Protein AF-A0A7W2L6V4-F1 (afdb_monomer_lite)

Radius of gyration: 49.16 Å; chains: 1; bounding box: 110×49×141 Å

Sequence (204 aa):
AQALSSLDSVVTQQGATLTAESKRIDGLYASVGDASAAIQNEATARSDGDTALGRRVDTVQSNLGATNATVQQISAAQTALNGKVNATWSVKLGLTSGGTYYAAGFGLGLENQGGTFQSSFVVLANRFAIMNPVGEGLIVPFAVQNGQVFINDALISNLAVQKAIVGNSINSSALANDGTPIMRVDFASGTIIMLNQAANAYTV

Secondary structure (DSSP, 8-state):
-HHHHHHHHHHHHHHHHHHHHHHHHHHHHHHHHHHHHHHHHHHHHHHHHHHHHHHHHHHHHHHHHHHHHHHHHHHHHHHHHTT----------PPPTT------EEEEEEEEETTEEEEEEEEE-SEEEEEEEETTEEEEEEEEETTEEEES----S----S----SSEEE-S-B-TTS-BSEEEETTTTEEEEB-TTS--B--

InterPro domains:
  IPR015406 Tip attachment protein J, central straight fiber domain [PF09327] (71-197)
  IPR053171 Viral Tip Attachment Protein [PTHR36251] (13-197)

Structure (mmCIF, N/CA/C/O backbone):
data_AF-A0A7W2L6V4-F1
#
_entry.id   AF-A0A7W2L6V4-F1
#
loop_
_atom_site.group_PDB
_atom_site.id
_atom_site.type_symbol
_atom_site.label_atom_id
_atom_site.label_alt_id
_atom_site.label_comp_id
_atom_site.label_asym_id
_atom_site.label_entity_id
_atom_site.label_seq_id
_atom_site.pdbx_PDB_ins_code
_atom_site.Cartn_x
_atom_site.Cartn_y
_atom_site.Cartn_z
_atom_site.occupancy
_atom_site.B_iso_or_equiv
_atom_site.auth_seq_id
_atom_site.auth_comp_id
_atom_site.auth_asym_id
_atom_site.auth_atom_id
_atom_site.pdbx_PDB_model_num
ATOM 1 N N . ALA A 1 1 ? -61.135 -2.206 99.541 1.00 77.81 1 ALA A N 1
ATOM 2 C CA . ALA A 1 1 ? -59.924 -3.050 99.443 1.00 77.81 1 ALA A CA 1
ATOM 3 C C . ALA A 1 1 ? -59.833 -3.781 98.097 1.00 77.81 1 ALA A C 1
ATOM 5 O O . ALA A 1 1 ? -58.872 -3.544 97.381 1.00 77.81 1 ALA A O 1
ATOM 6 N N . GLN A 1 2 ? -60.828 -4.590 97.703 1.00 89.50 2 GLN A N 1
ATOM 7 C CA . GLN A 1 2 ? -60.780 -5.381 96.456 1.00 89.50 2 GLN A CA 1
ATOM 8 C C . GLN A 1 2 ? -60.603 -4.545 95.172 1.00 89.50 2 GLN A C 1
ATOM 10 O O . GLN A 1 2 ? -59.720 -4.851 94.386 1.00 89.50 2 GLN A O 1
ATOM 15 N N . ALA A 1 3 ? -61.349 -3.447 94.994 1.00 90.44 3 ALA 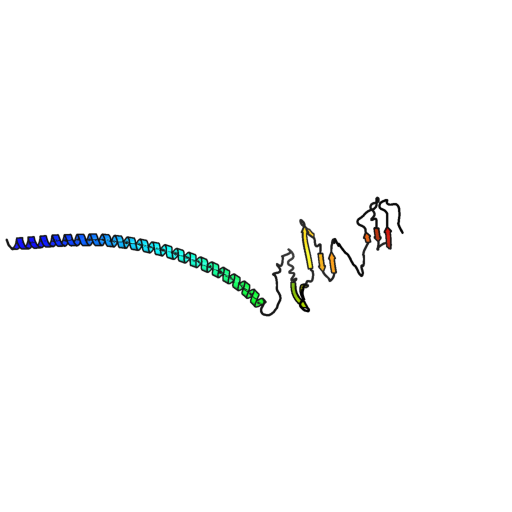A N 1
ATOM 16 C CA . ALA A 1 3 ? -61.245 -2.612 93.787 1.00 90.44 3 ALA A CA 1
ATOM 17 C C . ALA A 1 3 ? -59.852 -1.979 93.579 1.00 90.44 3 ALA A C 1
ATOM 19 O O . ALA A 1 3 ? -59.366 -1.933 92.454 1.00 90.44 3 ALA A O 1
ATOM 20 N N . LEU A 1 4 ? -59.187 -1.533 94.656 1.00 91.31 4 LEU A N 1
ATOM 21 C CA . LEU A 1 4 ? -57.814 -1.018 94.570 1.00 91.31 4 LEU A CA 1
ATOM 22 C C . LEU A 1 4 ? -56.812 -2.126 94.232 1.00 91.31 4 LEU A C 1
ATOM 24 O O . LEU A 1 4 ? -55.918 -1.897 93.431 1.00 91.31 4 LEU A O 1
ATOM 28 N N . SER A 1 5 ? -56.976 -3.323 94.802 1.00 93.69 5 SER A N 1
ATOM 29 C CA . SER A 1 5 ? -56.122 -4.473 94.481 1.00 93.69 5 SER A CA 1
ATOM 30 C C . SER A 1 5 ? -56.283 -4.920 93.023 1.00 93.69 5 SER A C 1
ATOM 32 O O . SER A 1 5 ? -55.294 -5.234 92.366 1.00 93.69 5 SER A O 1
ATOM 34 N N . SER A 1 6 ? -57.506 -4.893 92.486 1.00 94.31 6 SER A N 1
ATOM 35 C CA . SER A 1 6 ? -57.750 -5.153 91.064 1.00 94.31 6 SER A CA 1
ATOM 36 C C . SER A 1 6 ? -57.107 -4.092 90.169 1.00 94.31 6 SER A C 1
ATOM 38 O O . SER A 1 6 ? -56.504 -4.442 89.158 1.00 94.31 6 SER A O 1
ATOM 40 N N . LEU A 1 7 ? -57.194 -2.811 90.542 1.00 94.62 7 LEU A N 1
ATOM 41 C CA . LEU A 1 7 ? -56.551 -1.724 89.801 1.00 94.62 7 LEU A CA 1
ATOM 42 C C . LEU A 1 7 ? -55.020 -1.856 89.808 1.00 94.62 7 LEU A C 1
ATOM 44 O O . LEU A 1 7 ? -54.402 -1.750 88.754 1.00 94.62 7 LEU A O 1
ATOM 48 N N . ASP A 1 8 ? -54.423 -2.138 90.967 1.00 95.88 8 ASP A N 1
ATOM 49 C CA . ASP A 1 8 ? -52.978 -2.345 91.130 1.00 95.88 8 ASP A CA 1
ATOM 50 C C . ASP A 1 8 ? -52.456 -3.507 90.265 1.00 95.88 8 ASP A C 1
ATOM 52 O O . ASP A 1 8 ? -51.460 -3.376 89.548 1.00 95.88 8 ASP A O 1
ATOM 56 N N . SER A 1 9 ? -53.200 -4.617 90.237 1.00 96.25 9 SER A N 1
ATOM 57 C CA . SER A 1 9 ? -52.896 -5.761 89.375 1.00 96.25 9 SER A CA 1
ATOM 58 C C . SER A 1 9 ? -52.952 -5.398 87.885 1.00 96.25 9 SER A C 1
ATOM 60 O O . SER A 1 9 ? -52.030 -5.736 87.140 1.00 96.25 9 SER A O 1
ATOM 62 N N . VAL A 1 10 ? -53.983 -4.665 87.447 1.00 96.44 10 VAL A N 1
ATOM 63 C CA . VAL A 1 10 ? -54.116 -4.219 86.049 1.00 96.44 10 VAL A CA 1
ATOM 64 C C . VAL A 1 10 ? -52.993 -3.256 85.658 1.00 96.44 10 VAL A C 1
ATOM 66 O O . VAL A 1 10 ? -52.406 -3.421 84.590 1.00 96.44 10 VAL A O 1
ATOM 69 N N . VAL A 1 11 ? -52.653 -2.287 86.513 1.00 96.38 11 VAL A N 1
ATOM 70 C CA . VAL A 1 11 ? -51.566 -1.324 86.256 1.00 96.38 11 VAL A CA 1
ATOM 71 C C . VAL A 1 11 ? -50.216 -2.037 86.166 1.00 96.38 11 VAL A C 1
ATOM 73 O O . VAL A 1 11 ? -49.444 -1.779 85.241 1.00 96.38 11 VAL A O 1
ATOM 76 N N . THR A 1 12 ? -49.950 -2.992 87.060 1.00 95.88 12 THR A N 1
ATOM 77 C CA . THR A 1 12 ? -48.725 -3.807 87.021 1.00 95.88 12 THR A CA 1
ATOM 78 C C . THR A 1 12 ? -48.640 -4.630 85.731 1.00 95.88 12 THR A C 1
ATOM 80 O O . THR A 1 12 ? -47.600 -4.649 85.066 1.00 95.88 12 THR A O 1
ATOM 83 N N . GLN A 1 13 ? -49.748 -5.255 85.317 1.00 96.44 13 GLN A N 1
ATOM 84 C CA . GLN A 1 13 ? -49.834 -6.010 84.063 1.00 96.44 13 GLN A CA 1
ATOM 85 C C . GLN A 1 13 ? -49.616 -5.111 82.831 1.00 96.44 13 GLN A C 1
ATOM 87 O O . GLN A 1 13 ? -48.920 -5.501 81.886 1.00 96.44 13 GLN A O 1
ATOM 92 N N . GLN A 1 14 ? -50.174 -3.897 82.835 1.00 96.69 14 GLN A N 1
ATOM 93 C CA . GLN A 1 14 ? -49.970 -2.909 81.773 1.00 96.69 14 GLN A CA 1
ATOM 94 C C . GLN A 1 14 ? -48.510 -2.452 81.703 1.00 96.69 14 GLN A C 1
ATOM 96 O O . GLN A 1 14 ? -47.956 -2.415 80.608 1.00 96.69 14 GLN A O 1
ATOM 101 N N . GLY A 1 15 ? -47.858 -2.186 82.840 1.00 97.12 15 GLY A N 1
ATOM 102 C CA . GLY A 1 15 ? -46.435 -1.825 82.887 1.00 97.12 15 GLY A CA 1
ATOM 103 C C . GLY A 1 15 ? -45.521 -2.925 82.332 1.00 97.12 15 GLY A C 1
ATOM 104 O O . GLY A 1 15 ? -44.597 -2.645 81.560 1.00 97.12 15 GLY A O 1
ATOM 105 N N . ALA A 1 16 ? -45.821 -4.191 82.644 1.00 96.69 16 ALA A N 1
ATOM 106 C CA . ALA A 1 16 ? -45.114 -5.334 82.065 1.00 96.69 16 ALA A CA 1
ATOM 107 C C . ALA A 1 16 ? -45.324 -5.434 80.542 1.00 96.69 16 ALA A C 1
ATOM 109 O O . ALA A 1 16 ? -44.369 -5.665 79.799 1.00 96.69 16 ALA A O 1
ATOM 110 N N . THR A 1 17 ? -46.553 -5.199 80.072 1.00 97.31 17 THR A N 1
ATOM 111 C CA . THR A 1 17 ? -46.894 -5.202 78.638 1.00 97.31 17 THR A CA 1
ATOM 112 C C . THR A 1 17 ? -46.188 -4.071 77.886 1.00 97.31 17 THR A C 1
ATOM 114 O O . THR A 1 17 ? -45.573 -4.320 76.854 1.00 97.31 17 THR A O 1
ATOM 117 N N . LEU A 1 18 ? -46.198 -2.849 78.431 1.00 97.25 18 LEU A N 1
ATOM 118 C CA . LEU A 1 18 ? -45.469 -1.692 77.897 1.00 97.25 18 LEU A CA 1
ATOM 119 C C . LEU A 1 18 ? -43.967 -1.973 77.784 1.00 97.25 18 LEU A C 1
ATOM 121 O O . LEU A 1 18 ? -43.370 -1.704 76.750 1.00 97.25 18 LEU A O 1
ATOM 125 N N . THR A 1 19 ? -43.367 -2.581 78.810 1.00 96.62 19 THR A N 1
ATOM 126 C CA . THR A 1 19 ? -41.943 -2.955 78.786 1.00 96.62 19 THR A CA 1
ATOM 127 C C . THR A 1 19 ? -41.636 -3.981 77.691 1.00 96.62 19 THR A C 1
ATOM 129 O O . THR A 1 19 ? -40.599 -3.896 77.030 1.00 96.62 19 THR A O 1
ATOM 132 N N . ALA A 1 20 ? -42.519 -4.964 77.492 1.00 96.81 20 ALA A N 1
ATOM 133 C CA . ALA A 1 20 ? -42.379 -5.945 76.421 1.00 96.81 20 ALA A CA 1
ATOM 134 C C . ALA A 1 20 ? -42.522 -5.298 75.033 1.00 96.81 20 ALA A C 1
ATOM 136 O O . ALA A 1 20 ? -41.747 -5.621 74.132 1.00 96.81 20 ALA A O 1
ATOM 137 N N . GLU A 1 21 ? -43.453 -4.356 74.874 1.00 97.19 21 GLU A N 1
ATOM 138 C CA . GLU A 1 21 ? -43.648 -3.635 73.617 1.00 97.19 21 GLU A CA 1
ATOM 139 C C . GLU A 1 21 ? -42.464 -2.723 73.290 1.00 97.19 21 GLU A C 1
ATOM 141 O O . GLU A 1 21 ? -41.982 -2.753 72.161 1.00 97.19 21 GLU A O 1
ATOM 146 N N . SER A 1 22 ? -41.911 -2.004 74.274 1.00 97.50 22 SER A N 1
ATOM 147 C CA . SER A 1 22 ? -40.687 -1.216 74.081 1.00 97.50 22 SER A CA 1
ATOM 148 C C . SER A 1 22 ? -39.531 -2.083 73.578 1.00 97.50 22 SER A C 1
ATOM 150 O O . SER A 1 22 ? -38.885 -1.729 72.599 1.00 97.50 22 SER A O 1
ATOM 152 N N . LYS A 1 23 ? -39.331 -3.279 74.154 1.00 97.25 23 LYS A N 1
ATOM 153 C CA . LYS A 1 23 ? -38.306 -4.225 73.672 1.00 97.25 23 LYS A CA 1
ATOM 154 C C . LYS A 1 23 ? -38.561 -4.700 72.239 1.00 97.25 23 LYS A C 1
ATOM 156 O O . LYS A 1 23 ? -37.613 -4.883 71.478 1.00 97.25 23 LYS A O 1
ATOM 161 N N . ARG A 1 24 ? -39.827 -4.918 71.858 1.00 97.88 24 ARG A N 1
ATOM 162 C CA . ARG A 1 24 ? -40.194 -5.264 70.473 1.00 97.88 24 ARG A CA 1
ATOM 163 C C . ARG A 1 24 ? -39.919 -4.105 69.514 1.00 97.88 24 ARG A C 1
ATOM 165 O O . ARG A 1 24 ? -39.444 -4.357 68.410 1.00 97.88 24 ARG A O 1
ATOM 172 N N . ILE A 1 25 ? -40.187 -2.868 69.931 1.00 97.38 25 ILE A N 1
ATOM 173 C CA . ILE A 1 25 ? -39.911 -1.651 69.155 1.00 97.38 25 ILE A CA 1
ATOM 174 C C . ILE A 1 25 ? -38.403 -1.454 68.969 1.00 97.38 25 ILE A C 1
ATOM 176 O O . ILE A 1 25 ? -37.972 -1.212 67.845 1.00 97.38 25 ILE A O 1
ATOM 180 N N . ASP A 1 26 ? -37.593 -1.631 70.015 1.00 97.62 26 ASP A N 1
ATOM 181 C CA . ASP A 1 26 ? -36.127 -1.555 69.912 1.00 97.62 26 ASP A CA 1
ATOM 182 C C . ASP A 1 26 ? -35.584 -2.600 68.922 1.00 97.62 26 ASP A C 1
ATOM 184 O O . ASP A 1 26 ? -34.758 -2.291 68.060 1.00 97.62 26 ASP A O 1
ATOM 188 N N . GLY A 1 27 ? -36.107 -3.831 68.988 1.00 97.88 27 GLY A N 1
ATOM 189 C CA . GLY A 1 27 ? -35.782 -4.886 68.027 1.00 97.88 27 GLY A CA 1
ATOM 190 C C . GLY A 1 27 ? -36.210 -4.548 66.595 1.00 97.88 27 GLY A C 1
ATOM 191 O O . GLY A 1 27 ? -35.469 -4.817 65.649 1.00 97.88 27 GLY A O 1
ATOM 192 N N . LEU A 1 28 ? -37.375 -3.915 66.423 1.00 97.62 28 LEU A N 1
ATOM 193 C CA . LEU A 1 28 ? -37.836 -3.439 65.120 1.00 97.62 28 LEU A CA 1
ATOM 194 C C . LEU A 1 28 ? -36.923 -2.336 64.571 1.00 97.62 28 LEU A C 1
ATOM 196 O O . LEU A 1 28 ? -36.572 -2.392 63.397 1.00 97.62 28 LEU A O 1
ATOM 200 N N . TYR A 1 29 ? -36.499 -1.373 65.393 1.00 97.69 29 TYR A N 1
ATOM 201 C CA . TYR A 1 29 ? -35.563 -0.323 64.974 1.00 97.69 29 TYR A CA 1
ATOM 202 C C . TYR A 1 29 ? -34.226 -0.897 64.508 1.00 97.69 29 TYR A C 1
ATOM 204 O O . TYR A 1 29 ? -33.722 -0.475 63.466 1.00 97.69 29 TYR A O 1
ATOM 212 N N . ALA A 1 30 ? -33.685 -1.883 65.229 1.00 97.31 30 ALA A N 1
ATOM 213 C CA . ALA A 1 30 ? -32.478 -2.589 64.808 1.00 97.31 30 ALA A CA 1
ATOM 214 C C . ALA A 1 30 ? -32.689 -3.294 63.457 1.00 97.31 30 ALA A C 1
ATOM 216 O O . ALA A 1 30 ? -31.932 -3.064 62.518 1.00 97.31 30 ALA A O 1
ATOM 217 N N . SER A 1 31 ? -33.780 -4.057 63.313 1.00 97.50 31 SER A N 1
ATOM 218 C CA . SER A 1 31 ? -34.094 -4.768 62.067 1.00 97.50 31 SER A CA 1
ATOM 219 C C . SER A 1 31 ? -34.334 -3.828 60.878 1.00 97.50 31 SER A C 1
ATOM 221 O O . SER A 1 31 ? -33.923 -4.139 59.761 1.00 97.50 31 SER A O 1
ATOM 223 N N . VAL A 1 32 ? -34.962 -2.669 61.098 1.00 97.94 32 VAL A N 1
ATOM 224 C CA . VAL A 1 32 ? -35.147 -1.629 60.072 1.00 97.94 32 VAL A CA 1
ATOM 225 C C . VAL A 1 32 ? -33.812 -0.976 59.706 1.00 97.94 32 VAL A C 1
ATOM 227 O O . VAL A 1 32 ? -33.576 -0.700 58.529 1.00 97.94 32 VAL A O 1
ATOM 230 N N . GLY A 1 33 ? -32.924 -0.761 60.680 1.00 97.88 33 GLY A N 1
ATOM 231 C CA . GLY A 1 33 ? -31.556 -0.295 60.442 1.00 97.88 33 GLY A CA 1
ATOM 232 C C . GLY A 1 33 ? -30.761 -1.268 59.569 1.00 97.88 33 GLY A C 1
ATOM 233 O O . GLY A 1 33 ? -30.200 -0.859 58.550 1.00 97.88 33 GLY A O 1
ATOM 234 N N . ASP A 1 34 ? -30.800 -2.558 59.905 1.00 98.00 34 ASP A N 1
ATOM 235 C CA . ASP A 1 34 ? -30.147 -3.625 59.139 1.00 98.00 34 ASP A CA 1
ATOM 236 C C . ASP A 1 34 ? -30.723 -3.736 57.721 1.00 98.00 34 ASP A C 1
ATOM 238 O O . ASP A 1 34 ? -29.976 -3.824 56.743 1.00 98.00 34 ASP A O 1
ATOM 242 N N . ALA A 1 35 ? -32.051 -3.664 57.583 1.00 97.44 35 ALA A N 1
ATOM 243 C CA . ALA A 1 35 ? -32.717 -3.668 56.283 1.00 97.44 35 ALA A CA 1
ATOM 244 C C . ALA A 1 35 ? -32.318 -2.449 55.435 1.00 97.44 35 ALA A C 1
ATOM 246 O O . ALA A 1 35 ? -32.051 -2.593 54.243 1.00 97.44 35 ALA A O 1
ATOM 247 N N . SER A 1 36 ? -32.223 -1.261 56.039 1.00 97.69 36 SER A N 1
ATOM 248 C CA . SER A 1 36 ? -31.777 -0.042 55.354 1.00 97.69 36 SER A CA 1
ATOM 249 C C . SER A 1 36 ? -30.340 -0.171 54.840 1.00 97.69 36 SER A C 1
ATOM 251 O O . SER A 1 36 ? -30.063 0.181 53.691 1.00 97.69 36 SER A O 1
ATOM 253 N N . ALA A 1 37 ? -29.434 -0.730 55.646 1.00 97.44 37 ALA A N 1
ATOM 254 C CA . ALA A 1 37 ? -28.055 -0.982 55.233 1.00 97.44 37 ALA A CA 1
ATOM 255 C C . ALA A 1 37 ? -27.974 -2.027 54.105 1.00 97.44 37 ALA A C 1
ATOM 257 O O . ALA A 1 37 ? -27.265 -1.824 53.117 1.00 97.44 37 ALA A O 1
ATOM 258 N N . ALA A 1 38 ? -28.744 -3.115 54.202 1.00 97.94 38 ALA A N 1
ATOM 259 C CA . ALA A 1 38 ? -28.821 -4.131 53.155 1.00 97.94 38 ALA A CA 1
ATOM 260 C C . ALA A 1 38 ? -29.345 -3.556 51.827 1.00 97.94 38 ALA A C 1
ATOM 262 O O . ALA A 1 38 ? -28.788 -3.852 50.771 1.00 97.94 38 ALA A O 1
ATOM 263 N N . ILE A 1 39 ? -30.360 -2.685 51.875 1.00 98.00 39 ILE A N 1
ATOM 264 C CA . ILE A 1 39 ? -30.903 -1.997 50.693 1.00 98.00 39 ILE A CA 1
ATOM 265 C C . ILE A 1 39 ? -29.857 -1.071 50.061 1.00 98.00 39 ILE A C 1
ATOM 267 O O . ILE A 1 39 ? -29.729 -1.050 48.839 1.00 98.00 39 ILE A O 1
ATOM 271 N N . GLN A 1 40 ? -29.086 -0.328 50.860 1.00 97.88 40 GLN A N 1
ATOM 272 C CA . GLN A 1 40 ? -28.020 0.544 50.346 1.00 97.88 40 GLN A CA 1
ATOM 273 C C . GLN A 1 40 ? -26.891 -0.253 49.676 1.00 97.88 40 GLN A C 1
ATOM 275 O O . GLN A 1 40 ? -26.410 0.130 48.606 1.00 97.88 40 GLN A O 1
ATOM 280 N N . ASN A 1 41 ? -26.510 -1.390 50.263 1.00 97.31 41 ASN A N 1
ATOM 281 C CA . ASN A 1 41 ? -25.526 -2.295 49.671 1.00 97.31 41 ASN A CA 1
ATOM 282 C C . ASN A 1 41 ? -26.029 -2.884 48.346 1.00 97.31 41 ASN A C 1
ATOM 284 O O . ASN A 1 41 ? -25.299 -2.872 47.358 1.00 97.31 41 ASN A O 1
ATOM 288 N N . GLU A 1 42 ? -27.284 -3.335 48.299 1.00 98.00 42 GLU A N 1
ATOM 289 C CA . GLU A 1 42 ? -27.911 -3.846 47.075 1.00 98.00 42 GLU A CA 1
ATOM 290 C C . GLU A 1 42 ? -28.011 -2.761 45.991 1.00 98.00 42 GLU A C 1
ATOM 292 O O . GLU A 1 42 ? -27.692 -3.016 44.831 1.00 98.00 42 GLU A O 1
ATOM 297 N N . ALA A 1 43 ? -28.402 -1.533 46.351 1.00 97.19 43 ALA A N 1
ATOM 298 C CA . ALA A 1 43 ? -28.465 -0.406 45.417 1.00 97.19 43 ALA A CA 1
ATOM 299 C C . ALA A 1 43 ? -27.090 -0.095 44.802 1.00 97.19 43 ALA A C 1
ATOM 301 O O . ALA A 1 43 ? -26.985 0.148 43.598 1.00 97.19 43 ALA A O 1
ATOM 302 N N . THR A 1 44 ? -26.033 -0.167 45.614 1.00 97.31 44 THR A N 1
ATOM 303 C CA . THR A 1 44 ? -24.649 0.025 45.162 1.00 97.31 44 THR A CA 1
ATOM 304 C C . THR A 1 44 ? -24.209 -1.112 44.237 1.00 97.31 44 THR A C 1
ATOM 306 O O . THR A 1 44 ? -23.758 -0.855 43.122 1.00 97.31 44 THR A O 1
ATOM 309 N N . ALA A 1 45 ? -24.437 -2.368 44.637 1.00 95.56 45 ALA A N 1
ATOM 310 C CA . ALA A 1 45 ? -24.095 -3.543 43.835 1.00 95.56 45 ALA A CA 1
ATOM 311 C C . ALA A 1 45 ? -24.809 -3.553 42.471 1.00 95.56 45 ALA A C 1
ATOM 313 O O . ALA A 1 45 ? -24.208 -3.913 41.455 1.00 95.56 45 ALA A O 1
ATOM 314 N N . ARG A 1 46 ? -26.075 -3.115 42.425 1.00 96.81 46 ARG A N 1
ATOM 315 C CA . ARG A 1 46 ? -26.826 -2.945 41.172 1.00 96.81 46 ARG A CA 1
ATOM 316 C C . ARG A 1 46 ? -26.237 -1.856 40.288 1.00 96.81 46 ARG A C 1
ATOM 318 O O . ARG A 1 46 ? -26.010 -2.114 39.113 1.00 96.81 46 ARG A O 1
ATOM 325 N N . SER A 1 47 ? -25.934 -0.685 40.847 1.00 95.19 47 SER A N 1
ATOM 326 C CA . SER A 1 47 ? -25.309 0.415 40.101 1.00 95.19 47 SER A CA 1
ATOM 327 C C . SER A 1 47 ? -23.963 0.006 39.483 1.00 95.19 47 SER A C 1
ATOM 329 O O . SER A 1 47 ? -23.682 0.302 38.316 1.00 95.19 47 SER A O 1
ATOM 331 N N . ASP A 1 48 ? -23.135 -0.719 40.235 1.00 95.88 48 ASP A N 1
ATOM 332 C CA . ASP A 1 48 ? -21.855 -1.237 39.744 1.00 95.88 48 ASP A CA 1
ATOM 333 C C . ASP A 1 48 ? -22.053 -2.282 38.637 1.00 95.88 48 ASP A C 1
ATOM 335 O O . ASP A 1 48 ? -21.364 -2.253 37.608 1.00 95.88 48 ASP A O 1
ATOM 339 N N . GLY A 1 49 ? -23.034 -3.173 38.818 1.00 96.88 49 GLY A N 1
ATOM 340 C CA . GLY A 1 49 ? -23.445 -4.161 37.824 1.00 96.88 49 GLY A CA 1
ATOM 341 C C . GLY A 1 49 ? -23.914 -3.522 36.516 1.00 96.88 49 GLY A C 1
ATOM 342 O O . GLY A 1 49 ? -23.436 -3.909 35.444 1.00 96.88 49 GLY A O 1
ATOM 343 N N . ASP A 1 50 ? -24.775 -2.510 36.599 1.00 95.19 50 ASP A N 1
ATOM 344 C CA . ASP A 1 50 ? -25.300 -1.765 35.452 1.00 95.19 50 ASP A CA 1
ATOM 345 C C . ASP A 1 50 ? -24.180 -1.019 34.719 1.00 95.19 50 ASP A C 1
ATOM 347 O O . ASP A 1 50 ? -24.094 -1.064 33.490 1.00 95.19 50 ASP A O 1
ATOM 351 N N . THR A 1 51 ? -23.240 -0.423 35.458 1.00 95.19 51 THR A N 1
ATOM 352 C CA . THR A 1 51 ? -22.066 0.234 34.865 1.00 95.19 51 THR A CA 1
ATOM 353 C C . THR A 1 51 ? -21.165 -0.776 34.139 1.00 95.19 51 THR A C 1
ATOM 355 O O . THR A 1 51 ? -20.679 -0.516 33.034 1.00 95.19 51 THR A O 1
ATOM 358 N N . ALA A 1 52 ? -20.933 -1.955 34.725 1.00 93.31 52 ALA A N 1
ATOM 359 C CA . ALA A 1 52 ? -20.157 -3.020 34.088 1.00 93.31 52 ALA A CA 1
ATOM 360 C C . ALA A 1 52 ? -20.871 -3.617 32.862 1.00 93.31 52 ALA A C 1
ATOM 362 O O . ALA A 1 52 ? -20.216 -4.012 31.890 1.00 93.31 52 ALA A O 1
ATOM 363 N N . LEU A 1 53 ? -22.204 -3.693 32.887 1.00 94.88 53 LEU A N 1
ATOM 364 C CA . LEU A 1 53 ? -23.004 -4.106 31.739 1.00 94.88 53 LEU A CA 1
ATOM 365 C C . LEU A 1 53 ? -22.939 -3.059 30.621 1.00 94.88 53 LEU A C 1
ATOM 367 O O . LEU A 1 53 ? -22.672 -3.440 29.485 1.00 94.88 53 LEU A O 1
ATOM 371 N N . GLY A 1 54 ? -23.061 -1.769 30.946 1.00 94.88 54 GLY A N 1
ATOM 372 C CA . GLY A 1 54 ? -22.909 -0.662 29.996 1.00 94.88 54 GLY A CA 1
ATOM 373 C C . GLY A 1 54 ? -21.572 -0.713 29.254 1.00 94.88 54 GLY A C 1
ATOM 374 O O . GLY A 1 54 ? -21.551 -0.775 28.029 1.00 94.88 54 GLY A O 1
ATOM 375 N N . ARG A 1 55 ? -20.452 -0.861 29.977 1.00 93.81 55 ARG A N 1
ATOM 376 C CA . ARG A 1 55 ? -19.119 -1.004 29.349 1.00 93.81 55 ARG A CA 1
ATOM 377 C C . ARG A 1 55 ? -19.012 -2.220 28.424 1.00 93.81 55 ARG A C 1
ATOM 379 O O . ARG A 1 55 ? -18.348 -2.158 27.385 1.00 93.81 55 ARG A O 1
ATOM 386 N N . ARG A 1 56 ? -19.635 -3.345 28.795 1.00 93.25 56 ARG A N 1
ATOM 387 C CA . ARG A 1 56 ? -19.679 -4.541 27.938 1.00 93.25 56 ARG A CA 1
ATOM 388 C C . ARG A 1 56 ? -20.514 -4.296 26.687 1.00 93.25 56 ARG A C 1
ATOM 390 O O . ARG A 1 56 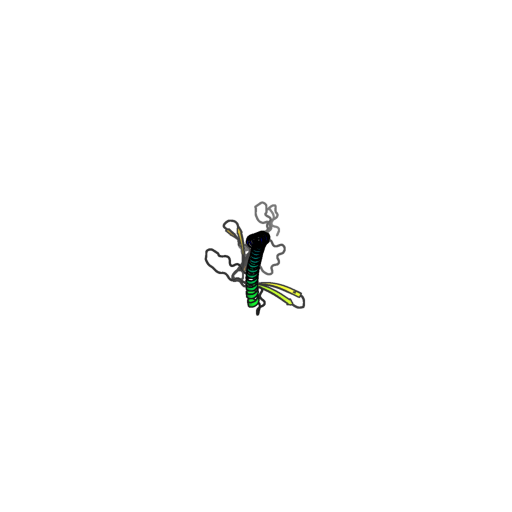? -20.079 -4.698 25.612 1.00 93.25 56 ARG A O 1
ATOM 397 N N . VAL A 1 57 ? -21.656 -3.621 26.811 1.00 94.31 57 VAL A N 1
ATOM 398 C CA . VAL A 1 57 ? -22.500 -3.229 25.674 1.00 94.31 57 VAL A CA 1
ATOM 399 C C . VAL A 1 57 ? -21.739 -2.297 24.731 1.00 94.31 57 VAL A C 1
ATOM 401 O O . VAL A 1 57 ? -21.685 -2.597 23.542 1.00 94.31 57 VAL A O 1
ATOM 404 N N . ASP A 1 58 ? -21.058 -1.268 25.240 1.00 91.88 58 ASP A N 1
ATOM 405 C CA . ASP A 1 58 ? -20.249 -0.349 24.422 1.00 91.88 58 ASP A CA 1
ATOM 406 C C . ASP A 1 58 ? -19.136 -1.091 23.664 1.00 91.88 58 ASP A C 1
ATOM 408 O O . ASP A 1 58 ? -18.917 -0.883 22.468 1.00 91.88 58 ASP A O 1
ATOM 412 N N . THR A 1 59 ? -18.456 -2.019 24.346 1.00 92.75 59 THR A N 1
ATOM 413 C CA . THR A 1 59 ? -17.409 -2.857 23.743 1.00 92.75 59 THR A CA 1
ATOM 414 C C . THR A 1 59 ? -17.981 -3.757 22.647 1.00 92.75 59 THR A C 1
ATOM 416 O O . THR A 1 59 ? -17.423 -3.838 21.553 1.00 92.75 59 THR A O 1
ATOM 419 N N . VAL A 1 60 ? -19.110 -4.421 22.912 1.00 90.19 60 VAL A N 1
ATOM 420 C CA . VAL A 1 60 ? -19.798 -5.270 21.930 1.00 90.19 60 VAL A CA 1
ATOM 421 C C . VAL A 1 60 ? -20.277 -4.440 20.741 1.00 90.19 60 VAL A C 1
ATOM 423 O O . VAL A 1 60 ? -20.090 -4.868 19.606 1.00 90.19 60 VAL A O 1
ATOM 426 N N . GLN A 1 61 ? -20.822 -3.244 20.960 1.00 90.94 61 GLN A N 1
ATOM 427 C CA . GLN A 1 61 ? -21.264 -2.347 19.894 1.00 90.94 61 GLN A CA 1
ATOM 428 C C . GLN A 1 61 ? -20.095 -1.890 19.013 1.00 90.94 61 GLN A C 1
ATOM 430 O O . GLN A 1 61 ? -20.208 -1.925 17.786 1.00 90.94 61 GLN A O 1
ATOM 435 N N . SER A 1 62 ? -18.960 -1.525 19.615 1.00 86.69 62 SER A N 1
ATOM 436 C CA . SER A 1 62 ? -17.734 -1.177 18.884 1.00 86.69 62 SER A CA 1
ATOM 437 C C . SER A 1 62 ? -17.216 -2.357 18.052 1.00 86.69 62 SER A C 1
ATOM 439 O O . SER A 1 62 ? -16.985 -2.225 16.847 1.00 86.69 62 SER A O 1
ATOM 441 N N . ASN A 1 63 ? -17.139 -3.548 18.656 1.00 86.50 63 ASN A N 1
ATOM 442 C CA . ASN A 1 63 ? -16.720 -4.770 17.969 1.00 86.50 63 ASN A CA 1
ATOM 443 C C . ASN A 1 63 ? -17.675 -5.152 16.829 1.00 86.50 63 ASN A C 1
ATOM 445 O O . ASN A 1 63 ? -17.220 -5.574 15.766 1.00 86.50 63 ASN A O 1
ATOM 449 N N . LEU A 1 64 ? -18.988 -4.983 17.014 1.00 85.38 64 LEU A N 1
ATOM 450 C CA . LEU A 1 64 ? -19.989 -5.197 15.968 1.00 85.38 64 LEU A CA 1
ATOM 451 C C . LEU A 1 64 ? -19.857 -4.171 14.840 1.00 85.38 64 LEU A C 1
ATOM 453 O O . LEU A 1 64 ? -19.973 -4.547 13.678 1.00 85.38 64 LEU A O 1
ATOM 457 N N . GLY A 1 65 ? -19.575 -2.904 15.148 1.00 84.56 65 GLY A N 1
ATOM 458 C CA . GLY A 1 65 ? -19.293 -1.874 14.145 1.00 84.56 65 GLY A CA 1
ATOM 459 C C . GLY A 1 65 ? -18.067 -2.217 13.297 1.00 84.56 65 GLY A C 1
ATOM 460 O O . GLY A 1 65 ? -18.142 -2.201 12.067 1.00 84.56 65 GLY A O 1
ATOM 461 N N . ALA A 1 66 ? -16.968 -2.613 13.945 1.00 81.75 66 ALA A N 1
ATOM 462 C CA . ALA A 1 66 ? -15.756 -3.066 13.265 1.00 81.75 66 ALA A CA 1
ATOM 463 C C . ALA A 1 66 ? -16.016 -4.325 12.420 1.00 81.75 66 ALA A C 1
ATOM 465 O O . ALA A 1 66 ? -15.655 -4.369 11.246 1.00 81.75 66 ALA A O 1
ATOM 466 N N . THR A 1 67 ? -16.719 -5.312 12.983 1.00 77.75 67 THR A N 1
ATOM 467 C CA . THR A 1 67 ? -17.088 -6.550 12.281 1.00 77.75 67 THR A CA 1
ATOM 468 C C . THR A 1 67 ? -17.972 -6.258 11.074 1.00 77.75 67 THR A C 1
ATOM 470 O O . THR A 1 67 ? -17.712 -6.783 9.998 1.00 77.75 67 THR A O 1
ATOM 473 N N . ASN A 1 68 ? -18.973 -5.384 11.201 1.00 78.44 68 ASN A N 1
ATOM 474 C CA . ASN A 1 68 ? -19.829 -4.982 10.086 1.00 78.44 68 ASN A CA 1
ATOM 475 C C . ASN A 1 68 ? -19.036 -4.267 8.989 1.00 78.44 68 ASN A C 1
ATOM 477 O O . ASN A 1 68 ? -19.255 -4.558 7.817 1.00 78.44 68 ASN A O 1
ATOM 481 N N . ALA A 1 69 ? -18.094 -3.386 9.338 1.00 70.19 69 ALA A N 1
ATOM 482 C CA . ALA A 1 69 ? -17.220 -2.741 8.358 1.00 70.19 69 ALA A CA 1
ATOM 483 C C . ALA A 1 69 ? -16.344 -3.768 7.619 1.00 70.19 69 ALA A C 1
ATOM 485 O O . ALA A 1 69 ? -16.269 -3.752 6.389 1.00 70.19 69 ALA A O 1
ATOM 486 N N . THR A 1 70 ? -15.748 -4.718 8.347 1.00 73.81 70 THR A N 1
ATOM 487 C CA . THR A 1 70 ? -14.975 -5.819 7.755 1.00 73.81 70 THR A CA 1
ATOM 488 C C . THR A 1 70 ? -15.848 -6.710 6.873 1.00 73.81 70 THR A C 1
ATOM 490 O O . THR A 1 70 ? -15.454 -7.042 5.759 1.00 73.81 70 THR A O 1
ATOM 493 N N . VAL A 1 71 ? -17.055 -7.064 7.313 1.00 71.00 71 VAL A N 1
ATOM 494 C CA . VAL A 1 71 ? -17.995 -7.888 6.541 1.00 71.00 71 VAL A CA 1
ATOM 495 C C . VAL A 1 71 ? -18.502 -7.145 5.307 1.00 71.00 71 VAL A C 1
ATOM 497 O O . VAL A 1 71 ? -18.612 -7.762 4.255 1.00 71.00 71 VAL A O 1
ATOM 500 N N . GLN A 1 72 ? -18.759 -5.837 5.371 1.00 67.62 72 GLN A N 1
ATOM 501 C CA . GLN A 1 72 ? -19.095 -5.033 4.190 1.00 67.62 72 GLN A CA 1
ATOM 502 C C . GLN A 1 72 ? -17.934 -4.993 3.195 1.00 67.62 72 GLN A C 1
ATOM 504 O O . GLN A 1 72 ? -18.156 -5.161 1.997 1.00 67.62 72 GLN A O 1
ATOM 509 N N . GLN A 1 73 ? -16.697 -4.849 3.677 1.00 60.81 73 GLN A N 1
ATOM 510 C CA . GLN A 1 73 ? -15.504 -4.904 2.835 1.00 60.81 73 GLN A CA 1
ATOM 511 C C . GLN A 1 73 ? -15.327 -6.287 2.185 1.0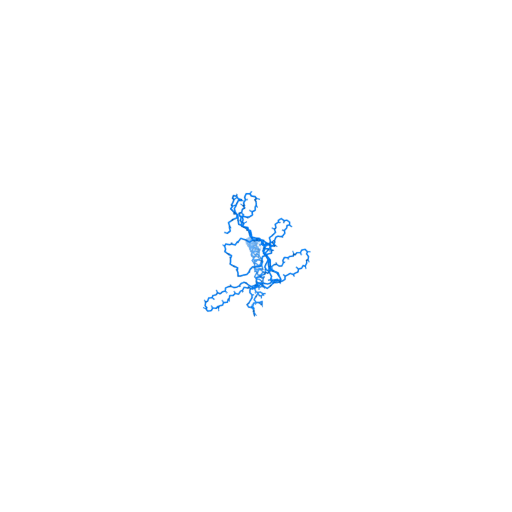0 60.81 73 GLN A C 1
ATOM 513 O O . GLN A 1 73 ? -15.070 -6.370 0.984 1.00 60.81 73 GLN A O 1
ATOM 518 N N . ILE A 1 74 ? -15.519 -7.369 2.948 1.00 65.00 74 ILE A N 1
ATOM 519 C CA . ILE A 1 74 ? -15.455 -8.749 2.445 1.00 65.00 74 ILE A CA 1
ATOM 520 C C . ILE A 1 74 ? -16.605 -9.033 1.479 1.00 65.00 74 ILE A C 1
ATOM 522 O O . ILE A 1 74 ? -16.369 -9.633 0.444 1.00 65.00 74 ILE A O 1
ATOM 526 N N . SER A 1 75 ? -17.828 -8.594 1.766 1.00 56.25 75 SER A N 1
ATOM 527 C CA . SER A 1 75 ? -19.001 -8.797 0.908 1.00 56.25 75 SER A CA 1
ATOM 528 C C . SER A 1 75 ? -18.887 -8.014 -0.401 1.00 56.25 75 SER A C 1
ATOM 530 O O . SER A 1 75 ? -19.183 -8.554 -1.468 1.00 56.25 75 SER A O 1
ATOM 532 N N . ALA A 1 76 ? -18.376 -6.778 -0.360 1.00 59.22 76 ALA A N 1
ATOM 533 C CA . ALA A 1 76 ? -18.047 -6.007 -1.557 1.00 59.22 76 ALA A CA 1
ATOM 534 C C . ALA A 1 76 ? -16.948 -6.698 -2.381 1.00 59.22 76 ALA A C 1
ATOM 536 O O . ALA A 1 76 ? -17.079 -6.819 -3.600 1.00 59.22 76 ALA A O 1
ATOM 537 N N . ALA A 1 77 ? -15.908 -7.223 -1.722 1.00 55.88 77 ALA A N 1
ATOM 538 C CA . ALA A 1 77 ? -14.880 -8.021 -2.381 1.00 55.88 77 ALA A CA 1
ATOM 539 C C . ALA A 1 77 ? -15.462 -9.320 -2.966 1.00 55.88 77 ALA A C 1
ATOM 541 O O . ALA A 1 77 ? -15.226 -9.627 -4.124 1.00 55.88 77 ALA A O 1
ATOM 542 N N . GLN A 1 78 ? -16.282 -10.061 -2.224 1.00 53.62 78 GLN A N 1
ATOM 543 C CA . GLN A 1 78 ? -16.832 -11.351 -2.638 1.00 53.62 78 GLN A CA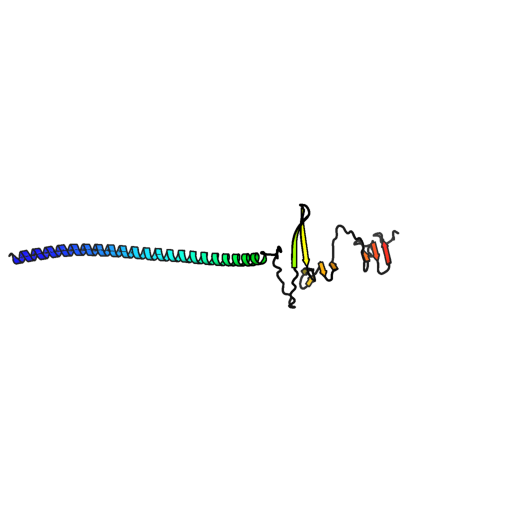 1
ATOM 544 C C . GLN A 1 78 ? -17.876 -11.220 -3.750 1.00 53.62 78 GLN A C 1
ATOM 546 O O . GLN A 1 78 ? -17.883 -12.024 -4.679 1.00 53.62 78 GLN A O 1
ATOM 551 N N . THR A 1 79 ? -18.712 -10.182 -3.713 1.00 55.56 79 THR A N 1
ATOM 552 C CA . THR A 1 79 ? -19.637 -9.845 -4.807 1.00 55.56 79 THR A CA 1
ATOM 553 C C . THR A 1 79 ? -18.867 -9.447 -6.067 1.00 55.56 79 THR A C 1
ATOM 555 O O . THR A 1 79 ? -19.267 -9.819 -7.166 1.00 55.56 79 THR A O 1
ATOM 558 N N . ALA A 1 80 ? -17.720 -8.774 -5.923 1.00 50.97 80 ALA A N 1
ATOM 559 C CA . ALA A 1 80 ? -16.810 -8.520 -7.039 1.00 50.97 80 ALA A CA 1
ATOM 560 C C . ALA A 1 80 ? -16.072 -9.790 -7.530 1.00 50.97 80 ALA A C 1
ATOM 562 O O . ALA A 1 80 ? -15.713 -9.862 -8.704 1.00 50.97 80 ALA A O 1
ATOM 563 N N . LEU A 1 81 ? -15.869 -10.795 -6.664 1.00 50.56 81 LEU A N 1
ATOM 564 C CA . LEU A 1 81 ? -15.150 -12.048 -6.954 1.00 50.56 81 LEU A CA 1
ATOM 565 C C . LEU A 1 81 ? -16.032 -13.167 -7.539 1.00 50.56 81 LEU A C 1
ATOM 567 O O . LEU A 1 81 ? -15.510 -14.021 -8.258 1.00 50.56 81 LEU A O 1
ATOM 571 N N . ASN A 1 82 ? -17.343 -13.183 -7.263 1.00 45.31 82 ASN A N 1
ATOM 572 C CA . ASN A 1 82 ? -18.305 -14.199 -7.727 1.00 45.31 82 ASN A CA 1
ATOM 573 C C . ASN A 1 82 ? -18.602 -14.083 -9.240 1.00 45.31 82 ASN A C 1
ATOM 575 O O . ASN A 1 82 ? -19.727 -13.832 -9.668 1.00 45.31 82 ASN A O 1
ATOM 579 N N . GLY A 1 83 ? -17.571 -14.271 -10.067 1.00 47.44 83 GLY A N 1
ATOM 580 C CA . GLY A 1 83 ? -17.709 -14.420 -11.515 1.00 47.44 83 GLY A CA 1
ATOM 581 C C . GLY A 1 83 ? -16.472 -14.083 -12.345 1.00 47.44 83 GLY A C 1
ATOM 582 O O . GLY A 1 83 ? -16.460 -14.400 -13.532 1.00 47.44 83 GLY A O 1
ATOM 583 N N . LYS A 1 84 ? -15.430 -13.456 -11.778 1.00 41.88 84 LYS A N 1
ATOM 584 C CA . LYS A 1 84 ? -14.197 -13.132 -12.517 1.00 41.88 84 LYS A CA 1
ATOM 585 C C . LYS A 1 84 ? -12.973 -13.233 -11.610 1.00 41.88 84 LYS A C 1
ATOM 587 O O . LYS A 1 84 ? -12.792 -12.424 -10.707 1.00 41.88 84 LYS A O 1
ATOM 592 N N . VAL A 1 85 ? -12.108 -14.205 -11.893 1.00 46.06 85 VAL A N 1
ATOM 593 C CA . VAL A 1 85 ? -10.716 -14.233 -11.426 1.00 46.06 85 VAL A CA 1
ATOM 594 C C . VAL A 1 85 ? -10.028 -12.974 -11.953 1.00 46.06 85 VAL A C 1
ATOM 596 O O . VAL A 1 85 ? -9.625 -12.933 -13.105 1.00 46.06 85 VAL A O 1
ATOM 599 N N . ASN A 1 86 ? -9.972 -11.926 -11.134 1.00 43.94 86 ASN A N 1
ATOM 600 C CA . ASN A 1 86 ? -9.163 -10.726 -11.330 1.00 43.94 86 ASN A CA 1
ATOM 601 C C . ASN A 1 86 ? -8.880 -10.153 -9.938 1.00 43.94 86 ASN A C 1
ATOM 603 O O . ASN A 1 86 ? -9.749 -9.550 -9.311 1.00 43.94 86 ASN A O 1
ATOM 607 N N . ALA A 1 87 ? -7.675 -10.382 -9.420 1.00 40.00 87 ALA A N 1
ATOM 608 C CA . ALA A 1 87 ? -7.223 -9.760 -8.183 1.00 40.00 87 ALA A CA 1
ATOM 609 C C . ALA A 1 87 ? -6.938 -8.271 -8.440 1.00 40.00 87 ALA A C 1
ATOM 611 O O . ALA A 1 87 ? -5.824 -7.890 -8.794 1.00 40.00 87 ALA A O 1
ATOM 612 N N . THR A 1 88 ? -7.953 -7.422 -8.292 1.00 37.09 88 THR A N 1
ATOM 613 C CA . THR A 1 88 ? -7.798 -5.966 -8.370 1.00 37.09 88 THR A CA 1
ATOM 614 C C . THR A 1 88 ? -7.213 -5.460 -7.049 1.00 37.09 88 THR A C 1
ATOM 616 O O . THR A 1 88 ? -7.942 -5.250 -6.082 1.00 37.09 88 THR A O 1
ATOM 619 N N . TRP A 1 89 ? -5.895 -5.260 -6.979 1.00 36.22 89 TRP A N 1
ATOM 620 C CA . TRP A 1 89 ? -5.314 -4.425 -5.923 1.00 36.22 89 TRP A CA 1
ATOM 621 C C . TRP A 1 89 ? -5.641 -2.960 -6.238 1.00 36.22 89 TRP A C 1
ATOM 623 O O . TRP A 1 89 ? -5.454 -2.492 -7.359 1.00 36.22 89 TRP A O 1
ATOM 633 N N . SER A 1 90 ? -6.188 -2.248 -5.255 1.00 36.75 90 SER A N 1
ATOM 634 C CA . SER A 1 90 ? -6.659 -0.865 -5.359 1.00 36.75 90 SER A CA 1
ATOM 635 C C . SER A 1 90 ? -5.595 0.084 -5.929 1.00 36.75 90 SER A C 1
ATOM 637 O O . SER A 1 90 ? -4.619 0.411 -5.254 1.00 36.75 90 SER A O 1
ATOM 639 N N . VAL A 1 91 ? -5.816 0.573 -7.153 1.00 41.28 91 VAL A N 1
ATOM 640 C CA . VAL A 1 91 ? -5.089 1.706 -7.739 1.00 41.28 91 VAL A CA 1
ATOM 641 C C . VAL A 1 91 ? -5.537 2.972 -7.010 1.00 41.28 91 VAL A C 1
ATOM 643 O O . VAL A 1 91 ? -6.675 3.415 -7.158 1.00 41.28 91 VAL A O 1
ATOM 646 N N . LYS A 1 92 ? -4.658 3.573 -6.204 1.00 39.47 92 LYS A N 1
ATOM 647 C CA . LYS A 1 92 ? -4.900 4.914 -5.661 1.00 39.47 92 LYS A CA 1
ATOM 648 C C . LYS A 1 92 ? -4.663 5.919 -6.792 1.00 39.47 92 LYS A C 1
ATOM 650 O O . LYS A 1 92 ? -3.523 6.199 -7.147 1.00 39.47 92 LYS A O 1
ATOM 655 N N . LEU A 1 93 ? -5.748 6.414 -7.383 1.00 37.47 93 LEU A N 1
ATOM 656 C CA . LEU A 1 93 ? -5.738 7.480 -8.385 1.00 37.47 93 LEU A CA 1
ATOM 657 C C . LEU A 1 93 ? -5.235 8.770 -7.717 1.00 37.47 93 LEU A C 1
ATOM 659 O O . LEU A 1 93 ? -5.956 9.406 -6.951 1.00 37.47 93 LEU A O 1
ATOM 663 N N . GLY A 1 94 ? -3.967 9.115 -7.939 1.00 30.28 94 GLY A N 1
ATOM 664 C CA . GLY A 1 94 ? -3.391 10.378 -7.484 1.00 30.28 94 GLY A CA 1
ATOM 665 C C . GLY A 1 94 ? -3.922 11.547 -8.313 1.00 30.28 94 GLY A C 1
ATOM 666 O O . GLY A 1 94 ? -3.922 11.490 -9.541 1.00 30.28 94 GLY A O 1
ATOM 667 N N . LEU A 1 95 ? -4.376 12.604 -7.637 1.00 35.00 95 LEU A N 1
ATOM 668 C CA . LEU A 1 95 ? -4.795 13.860 -8.252 1.00 35.00 95 LEU A CA 1
ATOM 669 C C . LEU A 1 95 ? -3.555 14.614 -8.761 1.00 35.00 95 LEU A C 1
ATOM 671 O O . LEU A 1 95 ? -2.654 14.918 -7.982 1.00 35.00 95 LEU A O 1
ATOM 675 N N . THR A 1 96 ? -3.523 14.965 -10.045 1.00 39.97 96 THR A N 1
ATOM 676 C CA . THR A 1 96 ? -2.706 16.085 -10.540 1.00 39.97 96 THR A CA 1
ATOM 677 C C . THR A 1 96 ? -3.607 17.317 -10.635 1.00 39.97 96 THR A C 1
ATOM 679 O O . THR A 1 96 ? -4.804 17.191 -10.902 1.00 39.97 96 THR A O 1
ATOM 682 N N . SER A 1 97 ? -3.031 18.505 -10.427 1.00 39.12 97 SER A N 1
ATOM 683 C CA . SER A 1 97 ? -3.706 19.818 -10.428 1.00 39.12 97 SER A CA 1
ATOM 684 C C . SER A 1 97 ? -4.544 20.116 -11.696 1.00 39.12 97 SER A C 1
ATOM 686 O O . SER A 1 97 ? -5.321 21.063 -11.718 1.00 39.12 97 SER A O 1
ATOM 688 N N . GLY A 1 98 ? -4.429 19.298 -12.752 1.00 40.94 98 GLY A N 1
ATOM 689 C CA . GLY A 1 98 ? -5.158 19.429 -14.021 1.00 40.94 98 GLY A CA 1
ATOM 690 C C . GLY A 1 98 ? -6.369 18.504 -14.224 1.00 40.94 98 GLY A C 1
ATOM 691 O O . GLY A 1 98 ? -6.826 18.370 -15.356 1.00 40.94 98 GLY A O 1
ATOM 692 N N . GLY A 1 99 ? -6.876 17.815 -13.194 1.00 32.31 99 GLY A N 1
ATOM 693 C CA . GLY A 1 99 ? -8.186 17.137 -13.259 1.00 32.31 99 GLY A CA 1
ATOM 694 C C . GLY A 1 99 ? -8.316 15.966 -14.249 1.00 32.31 99 GLY A C 1
ATOM 695 O O . GLY A 1 99 ? -9.429 15.600 -14.618 1.00 32.31 99 GLY A O 1
ATOM 696 N N . THR A 1 100 ? -7.211 15.359 -14.694 1.00 32.16 100 THR A N 1
ATOM 697 C CA . THR A 1 100 ? -7.264 14.209 -15.614 1.00 32.16 100 THR A CA 1
ATOM 698 C C . THR A 1 100 ? -7.240 12.883 -14.852 1.00 32.16 100 THR A C 1
ATOM 700 O O . THR A 1 100 ? -6.258 12.552 -14.189 1.00 32.16 100 THR A O 1
ATOM 703 N N . TYR A 1 101 ? -8.322 12.112 -14.975 1.00 40.50 101 TYR A N 1
ATOM 704 C CA . TYR A 1 101 ? -8.442 10.745 -14.468 1.00 40.50 101 TYR A CA 1
ATOM 705 C C . TYR A 1 101 ? -7.727 9.766 -15.416 1.00 40.50 101 TYR A C 1
ATOM 707 O O . TYR A 1 101 ? -8.045 9.725 -16.601 1.00 40.50 101 TYR A O 1
ATOM 715 N N . TYR A 1 102 ? -6.808 8.937 -14.911 1.00 36.50 102 TYR A N 1
ATOM 716 C CA . TYR A 1 102 ? -6.187 7.856 -15.689 1.00 36.50 102 TYR A CA 1
ATOM 717 C C . TYR A 1 102 ? -6.497 6.496 -15.059 1.00 36.50 102 TYR A C 1
ATOM 719 O O . TYR A 1 102 ? -5.941 6.144 -14.023 1.00 36.50 102 TYR A O 1
ATOM 727 N N . ALA A 1 103 ? -7.371 5.716 -15.696 1.00 36.78 103 ALA A N 1
ATOM 728 C CA . ALA A 1 103 ? -7.581 4.309 -15.368 1.00 36.78 103 ALA A CA 1
ATOM 729 C C . ALA A 1 103 ? -6.566 3.455 -16.148 1.00 36.78 103 ALA A C 1
ATOM 731 O O . ALA A 1 103 ? -6.793 3.108 -17.304 1.00 36.78 103 ALA A O 1
ATOM 732 N N . ALA A 1 104 ? -5.427 3.152 -15.528 1.00 45.75 104 ALA A N 1
ATOM 733 C CA . ALA A 1 104 ? -4.489 2.130 -15.990 1.00 45.75 104 ALA A CA 1
ATOM 734 C C . ALA A 1 104 ? -4.618 0.915 -15.059 1.00 45.75 104 ALA A C 1
ATOM 736 O O . ALA A 1 104 ? -4.484 1.056 -13.843 1.00 45.75 104 ALA A O 1
ATOM 737 N N . GLY A 1 105 ? -4.929 -0.257 -15.614 1.00 44.78 105 GLY A N 1
ATOM 738 C CA . GLY A 1 105 ? -5.051 -1.508 -14.862 1.00 44.78 105 GLY A CA 1
ATOM 739 C C . GLY A 1 105 ? -3.835 -2.408 -15.075 1.00 44.78 105 GLY A C 1
ATOM 740 O O . GLY A 1 105 ? -3.222 -2.390 -16.144 1.00 44.78 105 GLY A O 1
ATOM 741 N N . PHE A 1 106 ? -3.502 -3.219 -14.073 1.00 46.47 106 PHE A N 1
ATOM 742 C CA . PHE A 1 106 ? -2.549 -4.319 -14.202 1.00 46.47 106 PHE A CA 1
ATOM 743 C C . PHE A 1 106 ? -3.232 -5.642 -13.841 1.00 46.47 106 PHE A C 1
ATOM 745 O O . PHE A 1 106 ? -4.043 -5.695 -12.918 1.00 46.47 106 PHE A O 1
ATOM 752 N N . GLY A 1 107 ? -2.931 -6.697 -14.591 1.00 40.47 107 GLY A N 1
ATOM 753 C CA . GLY A 1 107 ? -3.386 -8.059 -14.344 1.00 40.47 107 GLY A CA 1
ATOM 754 C C . GLY A 1 107 ? -2.257 -8.905 -13.764 1.00 40.47 107 GLY A C 1
ATOM 755 O O . GLY A 1 107 ? -1.127 -8.860 -14.257 1.00 40.47 107 GLY A O 1
ATOM 756 N N . LEU A 1 108 ? -2.574 -9.678 -12.726 1.00 39.34 108 LEU A N 1
ATOM 757 C CA . LEU A 1 108 ? -1.719 -10.727 -12.175 1.00 39.34 108 LEU A CA 1
ATOM 758 C C . LEU A 1 108 ? -2.338 -12.077 -12.537 1.00 39.34 108 LEU A C 1
ATOM 760 O O . LEU A 1 108 ? -3.475 -12.356 -12.155 1.00 39.34 108 LEU A O 1
ATOM 764 N N . GLY A 1 109 ? -1.598 -12.882 -13.294 1.00 37.56 109 GLY A N 1
ATOM 765 C CA . GLY A 1 109 ? -2.026 -14.199 -13.765 1.00 37.56 109 GLY A CA 1
ATOM 766 C C . GLY A 1 109 ? -1.031 -15.283 -13.366 1.00 37.56 109 GLY A C 1
ATOM 767 O O . GLY A 1 109 ? 0.173 -15.034 -13.319 1.00 37.56 109 GLY A O 1
ATOM 768 N N . LEU A 1 110 ? -1.547 -16.475 -13.076 1.00 28.53 110 LEU A N 1
ATOM 769 C CA . LEU A 1 110 ? -0.777 -17.707 -12.916 1.00 28.53 110 LEU A CA 1
ATOM 770 C C . LEU A 1 110 ? -1.270 -18.675 -13.986 1.00 28.53 110 LEU A C 1
ATOM 772 O O . LEU A 1 110 ? -2.400 -19.156 -13.908 1.00 28.53 110 LEU A O 1
ATOM 776 N N . GLU A 1 111 ? -0.441 -18.932 -14.990 1.00 40.25 111 GLU A N 1
ATOM 777 C CA . GLU A 1 111 ? -0.760 -19.879 -16.054 1.00 40.25 111 GLU A CA 1
ATOM 778 C C . GLU A 1 111 ? -0.073 -21.219 -15.764 1.00 40.25 111 GLU A C 1
ATOM 780 O O . GLU A 1 111 ? 1.117 -21.267 -15.444 1.00 40.25 111 GLU A O 1
ATOM 785 N N . ASN A 1 112 ? -0.836 -22.314 -15.815 1.00 39.09 112 ASN A N 1
ATOM 786 C CA . ASN A 1 112 ? -0.311 -23.669 -15.664 1.00 39.09 112 ASN A CA 1
ATOM 787 C C . ASN A 1 112 ? -0.073 -24.258 -17.056 1.00 39.09 112 ASN A C 1
ATOM 789 O O . ASN A 1 112 ? -0.980 -24.838 -17.655 1.00 39.09 112 ASN A O 1
ATOM 793 N N . GLN A 1 113 ? 1.150 -24.112 -17.560 1.00 47.44 113 GLN A N 1
ATOM 794 C CA . GLN A 1 113 ? 1.600 -24.841 -18.741 1.00 47.44 113 GLN A CA 1
ATOM 795 C C . GLN A 1 113 ? 2.384 -26.077 -18.297 1.00 47.44 113 GLN A C 1
ATOM 797 O O . GLN A 1 113 ? 3.547 -25.992 -17.905 1.00 47.44 113 GLN A O 1
ATOM 802 N N . GLY A 1 114 ? 1.734 -27.244 -18.339 1.00 45.38 114 GLY A N 1
ATOM 803 C CA . GLY A 1 114 ? 2.405 -28.536 -18.158 1.00 45.38 114 GLY A CA 1
ATOM 804 C C . GLY A 1 114 ? 3.012 -28.774 -16.769 1.00 45.38 114 GLY A C 1
ATOM 805 O O . GLY A 1 114 ? 4.074 -29.382 -16.672 1.00 45.38 114 GLY A O 1
ATOM 806 N N . GLY A 1 115 ? 2.375 -28.300 -15.693 1.00 48.84 115 GLY A N 1
ATOM 807 C CA . GLY A 1 115 ? 2.821 -28.542 -14.314 1.00 48.84 115 GLY A CA 1
ATOM 808 C C . GLY A 1 115 ? 3.822 -27.518 -13.772 1.00 48.84 115 GLY A C 1
ATOM 809 O O . GLY A 1 115 ? 4.210 -27.612 -12.610 1.00 48.84 115 GLY A O 1
ATOM 810 N N . THR A 1 116 ? 4.206 -26.520 -14.574 1.00 42.78 116 THR A N 1
ATOM 811 C CA . THR A 1 116 ? 4.980 -25.361 -14.112 1.00 42.78 116 THR A CA 1
ATOM 812 C C . THR A 1 116 ? 4.073 -24.141 -14.046 1.00 42.78 116 THR A C 1
ATOM 814 O O . THR A 1 116 ? 3.458 -23.757 -15.040 1.00 42.78 116 THR A O 1
ATOM 817 N N . PHE A 1 117 ? 3.994 -23.520 -12.871 1.00 50.03 117 PHE A N 1
ATOM 818 C CA . PHE A 1 117 ? 3.299 -22.250 -12.702 1.00 50.03 117 PHE A CA 1
ATOM 819 C C . PHE A 1 117 ? 4.163 -21.117 -13.259 1.00 50.03 117 PHE A C 1
ATOM 821 O O . PHE A 1 117 ? 5.283 -20.903 -12.791 1.00 50.03 117 PHE A O 1
ATOM 828 N N . GLN A 1 118 ? 3.643 -20.385 -14.243 1.00 49.09 118 GLN A N 1
ATOM 829 C CA . GLN A 1 118 ? 4.267 -19.168 -14.757 1.00 49.09 118 GLN A CA 1
ATOM 830 C C . GLN A 1 118 ? 3.467 -17.956 -14.284 1.00 49.09 118 GLN A C 1
ATOM 832 O O . GLN A 1 118 ? 2.297 -17.787 -14.624 1.00 49.09 118 GLN A O 1
ATOM 837 N N . SER A 1 119 ? 4.106 -17.124 -13.464 1.00 43.56 119 SER A N 1
ATOM 838 C CA . SER A 1 119 ? 3.543 -15.850 -13.022 1.00 43.56 119 SER A CA 1
ATOM 839 C C . SER A 1 119 ? 3.740 -14.793 -14.103 1.00 43.56 119 SER A C 1
ATOM 841 O O . SER A 1 119 ? 4.865 -14.568 -14.551 1.00 43.56 119 SER A O 1
ATOM 843 N N . SER A 1 120 ? 2.667 -14.101 -14.479 1.00 46.69 120 SER A N 1
ATOM 844 C CA . SER A 1 120 ? 2.707 -12.998 -15.443 1.00 46.69 120 SER A CA 1
ATOM 845 C C . SER A 1 120 ? 2.150 -11.710 -14.838 1.00 46.69 120 SER A C 1
ATOM 847 O O . SER A 1 120 ? 1.100 -11.731 -14.189 1.00 46.69 120 SER A O 1
ATOM 849 N N . PHE A 1 121 ? 2.823 -10.591 -15.109 1.00 60.22 121 PHE A N 1
ATOM 850 C CA . PHE A 1 121 ? 2.338 -9.239 -14.840 1.00 60.22 121 PHE A CA 1
ATOM 851 C C . PHE A 1 121 ? 2.102 -8.524 -16.172 1.00 60.22 121 PHE A C 1
ATOM 853 O O . PHE A 1 121 ? 3.047 -8.290 -16.924 1.00 60.22 121 PHE A O 1
ATOM 860 N N . VAL A 1 122 ? 0.845 -8.198 -16.472 1.00 65.44 122 VAL A N 1
ATOM 861 C CA . VAL A 1 122 ? 0.444 -7.558 -17.735 1.00 65.44 122 VAL A CA 1
ATOM 862 C C . VAL A 1 122 ? -0.192 -6.208 -17.430 1.00 65.44 122 VAL A C 1
ATOM 864 O O . VAL A 1 122 ? -1.071 -6.117 -16.579 1.00 65.44 122 VAL A O 1
ATOM 867 N N . VAL A 1 123 ? 0.227 -5.153 -18.129 1.00 71.50 123 VAL A N 1
ATOM 868 C CA . VAL A 1 123 ? -0.301 -3.793 -17.945 1.00 71.50 123 VAL A CA 1
ATOM 869 C C . VAL A 1 123 ? -1.020 -3.355 -19.213 1.00 71.50 123 VAL A C 1
ATOM 871 O O . VAL A 1 123 ? -0.416 -3.332 -20.284 1.00 71.50 123 VAL A O 1
ATOM 874 N N . LEU A 1 124 ? -2.295 -2.975 -19.087 1.00 73.25 124 LEU A N 1
ATOM 875 C CA . LEU A 1 124 ? -3.059 -2.352 -20.169 1.00 73.25 124 LEU A CA 1
ATOM 876 C C . LEU A 1 124 ? -3.200 -0.859 -19.869 1.00 73.25 124 LEU A C 1
ATOM 878 O O . LEU A 1 124 ? -3.978 -0.457 -19.000 1.00 73.25 124 LEU A O 1
ATOM 882 N N . ALA A 1 125 ? -2.421 -0.038 -20.571 1.00 69.75 125 ALA A N 1
ATOM 883 C CA . ALA A 1 125 ? -2.390 1.403 -20.359 1.00 69.75 125 ALA A CA 1
ATOM 884 C C . ALA A 1 125 ? -2.013 2.163 -21.637 1.00 69.75 125 ALA A C 1
ATOM 886 O O . ALA A 1 125 ? -1.188 1.699 -22.421 1.00 69.75 125 ALA A O 1
ATOM 887 N N . ASN A 1 126 ? -2.551 3.377 -21.791 1.00 77.06 126 ASN A N 1
ATOM 888 C CA . ASN A 1 126 ? -2.113 4.320 -22.830 1.00 77.06 126 ASN A CA 1
ATOM 889 C C . ASN A 1 126 ? -0.675 4.816 -22.580 1.00 77.06 126 ASN A C 1
ATOM 891 O O . ASN A 1 126 ? 0.076 5.069 -23.522 1.00 77.06 126 ASN A O 1
ATOM 895 N N . ARG A 1 127 ? -0.293 4.950 -21.302 1.00 82.31 127 ARG A N 1
ATOM 896 C CA . ARG A 1 127 ? 1.061 5.278 -20.849 1.00 82.31 127 ARG A CA 1
ATOM 897 C C . ARG A 1 127 ? 1.360 4.556 -19.540 1.00 82.31 127 ARG A C 1
ATOM 899 O O . ARG A 1 127 ? 0.607 4.690 -18.579 1.00 82.31 127 ARG A O 1
ATOM 906 N N . PHE A 1 128 ? 2.478 3.846 -19.494 1.00 87.19 128 PHE A N 1
ATOM 907 C CA . PHE A 1 128 ? 3.072 3.318 -18.269 1.00 87.19 128 PHE A CA 1
ATOM 908 C C . PHE A 1 128 ? 4.346 4.109 -17.982 1.00 87.19 128 PHE A C 1
ATOM 910 O O . PHE A 1 128 ? 5.141 4.307 -18.892 1.00 87.19 128 PHE A O 1
ATOM 917 N N . ALA A 1 129 ? 4.542 4.611 -16.766 1.00 86.50 129 ALA A N 1
ATOM 918 C CA . ALA A 1 129 ? 5.711 5.420 -16.438 1.00 86.50 129 ALA A CA 1
ATOM 919 C C . ALA A 1 129 ? 6.109 5.250 -14.972 1.00 86.50 129 ALA A C 1
ATOM 921 O O . ALA A 1 129 ? 5.251 5.255 -14.090 1.00 86.50 129 ALA A O 1
ATOM 922 N N . ILE A 1 130 ? 7.413 5.148 -14.723 1.00 86.38 130 ILE A N 1
ATOM 923 C CA . ILE A 1 130 ? 7.985 5.269 -13.381 1.00 86.38 130 ILE A CA 1
ATOM 924 C C . ILE A 1 130 ? 8.285 6.749 -13.165 1.00 86.38 130 ILE A C 1
ATOM 926 O O . ILE A 1 130 ? 8.956 7.362 -13.990 1.00 86.38 130 ILE A O 1
ATOM 930 N N . MET A 1 131 ? 7.778 7.329 -12.080 1.00 80.62 131 MET A N 1
ATOM 931 C CA . MET A 1 131 ? 7.949 8.746 -11.765 1.00 80.62 131 MET A CA 1
ATOM 932 C C . MET A 1 131 ? 8.770 8.894 -10.485 1.00 80.62 131 MET A C 1
ATOM 934 O O . MET A 1 131 ? 8.436 8.283 -9.471 1.00 80.62 131 MET A O 1
ATOM 938 N N . ASN A 1 132 ? 9.826 9.704 -10.533 1.00 77.25 132 ASN A N 1
ATOM 939 C CA . ASN A 1 132 ? 10.662 10.039 -9.386 1.00 77.25 132 ASN A CA 1
ATOM 940 C C . ASN A 1 132 ? 10.569 11.551 -9.104 1.00 77.25 132 ASN A C 1
ATOM 942 O O . ASN A 1 132 ? 11.037 12.343 -9.930 1.00 77.25 132 ASN A O 1
ATOM 946 N N . PRO A 1 133 ? 9.948 11.972 -7.989 1.00 72.69 133 PRO A N 1
ATOM 947 C CA . PRO A 1 133 ? 9.962 13.368 -7.575 1.00 72.69 133 PRO A CA 1
ATOM 948 C C . PRO A 1 133 ? 11.359 13.737 -7.052 1.00 72.69 133 PRO A C 1
ATOM 950 O O . PRO A 1 133 ? 11.839 13.158 -6.079 1.00 72.69 133 PRO A O 1
ATOM 953 N N . VAL A 1 134 ? 12.020 14.703 -7.692 1.00 74.44 134 VAL A N 1
ATOM 954 C CA . VAL A 1 134 ? 13.345 15.198 -7.286 1.00 74.44 134 VAL A CA 1
ATOM 955 C C . VAL A 1 134 ? 13.268 16.719 -7.156 1.00 74.44 134 VAL A C 1
ATOM 957 O O . VAL A 1 134 ? 13.219 17.435 -8.156 1.00 74.44 134 VAL A O 1
ATOM 960 N N . GLY A 1 135 ? 13.237 17.214 -5.914 1.00 69.94 135 GLY A N 1
ATOM 961 C CA . GLY A 1 135 ? 12.993 18.632 -5.622 1.00 69.94 135 GLY A CA 1
ATOM 962 C C . GLY A 1 135 ? 11.612 19.084 -6.116 1.00 69.94 135 GLY A C 1
ATOM 963 O O . GLY A 1 135 ? 10.626 18.384 -5.910 1.00 69.94 135 GLY A O 1
ATOM 964 N N . GLU A 1 136 ? 11.561 20.224 -6.809 1.00 59.41 136 GLU A N 1
ATOM 965 C CA . GLU A 1 136 ? 10.353 20.752 -7.477 1.00 59.41 136 GLU A CA 1
ATOM 966 C C . GLU A 1 136 ? 10.077 20.091 -8.850 1.00 59.41 136 GLU A C 1
ATOM 968 O O . GLU A 1 136 ? 9.135 20.458 -9.552 1.00 59.41 136 GLU A O 1
ATOM 973 N N . GLY A 1 137 ? 10.916 19.140 -9.281 1.00 68.19 137 GLY A N 1
ATOM 974 C CA . GLY A 1 137 ? 10.840 18.498 -10.593 1.00 68.19 137 GLY A CA 1
ATOM 975 C C . GLY A 1 137 ? 10.323 17.058 -10.554 1.00 68.19 137 GLY A C 1
ATOM 976 O O . GLY A 1 137 ? 10.429 16.351 -9.551 1.00 68.19 137 GLY A O 1
ATOM 977 N N . LEU A 1 138 ? 9.808 16.594 -11.696 1.00 76.25 138 LEU A N 1
ATOM 978 C CA . LEU A 1 138 ? 9.404 15.205 -11.911 1.00 76.25 138 LEU A CA 1
ATOM 979 C C . LEU A 1 138 ? 10.295 14.566 -12.980 1.00 76.25 138 LEU A C 1
ATOM 981 O O . LEU A 1 138 ? 10.257 14.972 -14.142 1.00 76.25 138 LEU A O 1
ATOM 985 N N . ILE A 1 139 ? 11.071 13.549 -12.604 1.00 84.12 139 ILE A N 1
ATOM 986 C CA . ILE A 1 139 ? 11.889 12.770 -13.542 1.00 84.12 139 ILE A CA 1
ATOM 98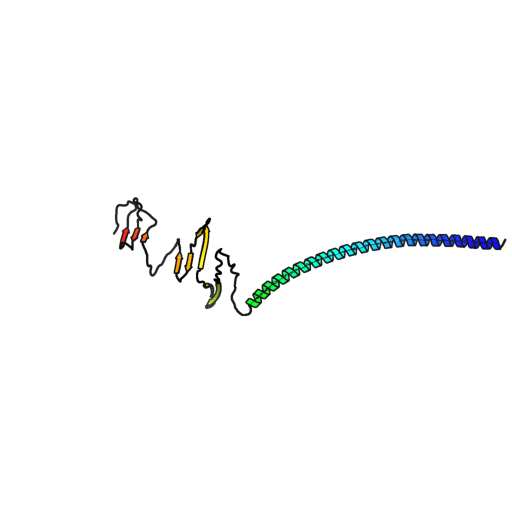7 C C . ILE A 1 139 ? 11.146 11.480 -13.890 1.00 84.12 139 ILE A C 1
ATOM 989 O O . ILE A 1 139 ? 10.638 10.785 -13.011 1.00 84.12 139 ILE A O 1
ATOM 993 N N . VAL A 1 140 ? 11.103 11.139 -15.179 1.00 88.00 140 VAL A N 1
ATOM 994 C CA . VAL A 1 140 ? 10.498 9.898 -15.683 1.00 88.00 140 VAL A CA 1
ATOM 995 C C . VAL A 1 140 ? 11.590 9.036 -16.324 1.00 88.00 140 VAL A C 1
ATOM 997 O O . VAL A 1 140 ? 11.799 9.140 -17.529 1.00 88.00 140 VAL A O 1
ATOM 1000 N N . PRO A 1 141 ? 12.332 8.221 -15.548 1.00 90.94 141 PRO A N 1
ATOM 1001 C CA . PRO A 1 141 ? 13.453 7.443 -16.083 1.00 90.94 141 PRO A CA 1
ATOM 1002 C C . PRO A 1 141 ? 13.024 6.309 -17.026 1.00 90.94 141 PRO A C 1
ATOM 1004 O O . PRO A 1 141 ? 13.817 5.903 -17.869 1.00 90.94 141 PRO A O 1
ATOM 1007 N N . PHE A 1 142 ? 11.791 5.805 -16.891 1.00 94.69 142 PHE A N 1
ATOM 1008 C CA . PHE A 1 142 ? 11.234 4.743 -17.728 1.00 94.69 142 PHE A CA 1
ATOM 1009 C C . PHE A 1 142 ? 9.782 5.053 -18.079 1.00 94.69 142 PHE A C 1
ATOM 1011 O O . PHE A 1 142 ? 8.968 5.298 -17.180 1.00 94.69 142 PHE A O 1
ATOM 1018 N N . ALA A 1 143 ? 9.437 4.988 -19.363 1.00 93.06 143 ALA A N 1
ATOM 1019 C CA . ALA A 1 143 ? 8.053 5.052 -19.807 1.00 93.06 143 ALA A CA 1
ATOM 1020 C C . ALA A 1 143 ? 7.788 4.184 -21.039 1.00 93.06 143 ALA A C 1
ATOM 1022 O O . ALA A 1 143 ? 8.620 4.075 -21.928 1.00 93.06 143 ALA A O 1
ATOM 1023 N N . VAL A 1 144 ? 6.585 3.625 -21.120 1.00 93.81 144 VAL A N 1
ATOM 1024 C CA . VAL A 1 144 ? 6.023 3.009 -22.321 1.00 93.81 144 VAL A CA 1
ATOM 1025 C C . VAL A 1 144 ? 4.831 3.846 -22.749 1.00 93.81 144 VAL A C 1
ATOM 1027 O O . VAL A 1 144 ? 3.878 4.002 -21.986 1.00 93.81 144 VAL A O 1
ATOM 1030 N N . GLN A 1 145 ? 4.886 4.413 -23.948 1.00 91.81 145 GLN A N 1
ATOM 1031 C CA . GLN A 1 145 ? 3.800 5.210 -24.521 1.00 91.81 145 GLN A CA 1
ATOM 1032 C C . GLN A 1 145 ? 3.867 5.143 -26.043 1.00 91.81 145 GLN A C 1
ATOM 1034 O O . GLN A 1 145 ? 4.953 5.035 -26.610 1.00 91.81 145 GLN A O 1
ATOM 1039 N N . ASN A 1 146 ? 2.715 5.199 -26.714 1.00 90.12 146 ASN A N 1
ATOM 1040 C CA . ASN A 1 146 ? 2.630 5.123 -28.180 1.00 90.12 146 ASN A CA 1
ATOM 1041 C C . ASN A 1 146 ? 3.368 3.901 -28.780 1.00 90.12 146 ASN A C 1
ATOM 1043 O O . ASN A 1 146 ? 3.952 3.988 -29.856 1.00 90.12 146 ASN A O 1
ATOM 1047 N N . GLY A 1 147 ? 3.393 2.773 -28.060 1.00 88.62 147 GLY A N 1
ATOM 1048 C CA . GLY A 1 147 ? 4.087 1.549 -28.481 1.00 88.62 147 GLY A CA 1
ATOM 1049 C C . GLY A 1 147 ? 5.619 1.603 -28.414 1.00 88.62 147 GLY A C 1
ATOM 1050 O O . GLY A 1 147 ? 6.270 0.678 -28.889 1.00 88.62 147 GLY A O 1
ATOM 1051 N N . GLN A 1 148 ? 6.203 2.653 -27.832 1.00 92.62 148 GLN A N 1
ATOM 1052 C CA . GLN A 1 148 ? 7.650 2.822 -27.695 1.00 92.62 148 GLN A CA 1
ATOM 1053 C C . GLN A 1 148 ? 8.066 2.869 -26.226 1.00 92.62 148 GLN A C 1
ATOM 1055 O O . GLN A 1 148 ? 7.326 3.359 -25.370 1.00 92.62 148 GLN A O 1
ATOM 1060 N N . VAL A 1 149 ? 9.272 2.369 -25.954 1.00 95.12 149 VAL A N 1
ATOM 1061 C CA . VAL A 1 149 ? 9.916 2.438 -24.642 1.00 95.12 149 VAL A CA 1
ATOM 1062 C C . VAL A 1 149 ? 10.889 3.612 -24.635 1.00 95.12 149 VAL A C 1
ATOM 1064 O O . VAL A 1 149 ? 11.757 3.710 -25.498 1.00 95.12 149 VAL A O 1
ATOM 1067 N N . PHE A 1 150 ? 10.747 4.482 -23.644 1.00 94.44 150 PHE A N 1
ATOM 1068 C CA . PHE A 1 150 ? 11.614 5.620 -23.376 1.00 94.44 150 PHE A CA 1
ATOM 1069 C C . PHE A 1 150 ? 12.417 5.331 -22.115 1.00 94.44 150 PHE A C 1
ATOM 1071 O O . PHE A 1 150 ? 11.842 5.017 -21.069 1.00 94.44 150 PHE A O 1
ATOM 1078 N N . ILE A 1 151 ? 13.738 5.438 -22.230 1.00 95.56 151 ILE A N 1
ATOM 1079 C CA . ILE A 1 151 ? 14.681 5.285 -21.125 1.00 95.56 151 ILE A CA 1
ATOM 1080 C C . ILE A 1 151 ? 15.644 6.464 -21.197 1.00 95.56 151 ILE A C 1
ATOM 1082 O O . ILE A 1 151 ? 16.255 6.672 -22.243 1.00 95.56 151 ILE A O 1
ATOM 1086 N N . ASN A 1 152 ? 15.753 7.234 -20.112 1.00 90.19 152 ASN A N 1
ATOM 1087 C CA . ASN A 1 152 ? 16.661 8.384 -20.074 1.00 90.19 152 ASN A CA 1
ATOM 1088 C C . ASN A 1 152 ? 18.121 7.926 -19.997 1.00 90.19 152 ASN A C 1
ATOM 1090 O O . ASN A 1 152 ? 18.918 8.313 -20.838 1.00 90.19 152 ASN A O 1
ATOM 1094 N N . ASP A 1 153 ? 18.428 7.056 -19.031 1.00 90.25 153 ASP A N 1
ATOM 1095 C CA . ASP A 1 153 ? 19.745 6.455 -18.827 1.00 90.25 153 ASP A CA 1
ATOM 1096 C C . ASP A 1 153 ? 19.580 4.981 -18.433 1.00 90.25 153 ASP A C 1
ATOM 1098 O O . ASP A 1 153 ? 18.677 4.632 -17.666 1.00 90.25 153 ASP A O 1
ATOM 1102 N N . ALA A 1 154 ? 20.458 4.110 -18.940 1.00 92.69 154 ALA A N 1
ATOM 1103 C CA . ALA A 1 154 ? 20.460 2.684 -18.621 1.00 92.69 154 ALA A CA 1
ATOM 1104 C C . ALA A 1 154 ? 21.879 2.170 -18.363 1.00 92.69 154 ALA A C 1
ATOM 1106 O O . ALA A 1 154 ? 22.764 2.312 -19.205 1.00 92.69 154 ALA A O 1
ATOM 1107 N N . LEU A 1 155 ? 22.072 1.494 -17.229 1.00 93.81 155 LEU A N 1
ATOM 1108 C CA . LEU A 1 155 ? 23.238 0.646 -16.994 1.00 93.81 155 LEU A CA 1
ATOM 1109 C C . LEU A 1 155 ? 22.866 -0.796 -17.349 1.00 93.81 155 LEU A C 1
ATOM 1111 O O . LEU A 1 155 ? 21.956 -1.366 -16.749 1.00 93.81 155 LEU A O 1
ATOM 1115 N N . ILE A 1 156 ? 23.559 -1.383 -18.325 1.00 93.12 156 ILE A N 1
ATOM 1116 C CA . ILE A 1 156 ? 23.233 -2.705 -18.870 1.00 93.12 156 ILE A CA 1
ATOM 1117 C C . ILE A 1 156 ? 24.460 -3.611 -18.751 1.00 93.12 156 ILE A C 1
ATOM 1119 O O . ILE A 1 156 ? 25.491 -3.336 -19.358 1.00 93.12 156 ILE A O 1
ATOM 1123 N N . SER A 1 157 ? 24.357 -4.702 -17.987 1.00 95.06 157 SER A N 1
ATOM 1124 C CA . SER A 1 157 ? 25.468 -5.654 -17.814 1.00 95.06 157 SER A CA 1
ATOM 1125 C C . SER A 1 157 ? 25.741 -6.494 -19.064 1.00 95.06 157 SER A C 1
ATOM 1127 O O . SER A 1 157 ? 26.887 -6.838 -19.332 1.00 95.06 157 SER A O 1
ATOM 1129 N N . ASN A 1 158 ? 24.697 -6.839 -19.821 1.00 94.19 158 ASN A N 1
ATOM 1130 C CA . ASN A 1 158 ? 24.807 -7.554 -21.089 1.00 94.19 158 ASN A CA 1
ATOM 1131 C C . ASN A 1 158 ? 23.749 -7.032 -22.069 1.00 94.19 158 ASN A C 1
ATOM 1133 O O . ASN A 1 158 ? 22.562 -7.014 -21.741 1.00 94.19 158 ASN A O 1
ATOM 1137 N N . LEU A 1 159 ? 24.185 -6.604 -23.255 1.00 94.06 159 LEU A N 1
ATOM 1138 C CA . LEU A 1 159 ? 23.336 -6.041 -24.299 1.00 94.06 159 LEU A CA 1
ATOM 1139 C C . LEU A 1 159 ? 23.491 -6.862 -25.583 1.00 94.06 159 LEU A C 1
ATOM 1141 O O . LEU A 1 159 ? 24.540 -6.836 -26.221 1.00 94.06 159 LEU A O 1
ATOM 1145 N N . ALA A 1 160 ? 22.423 -7.548 -25.986 1.00 95.12 160 ALA A N 1
ATOM 1146 C CA . ALA A 1 160 ? 22.329 -8.237 -27.269 1.00 95.12 160 ALA A CA 1
ATOM 1147 C C . ALA A 1 160 ? 21.236 -7.581 -28.119 1.00 95.12 160 ALA A C 1
ATOM 1149 O O . ALA A 1 160 ? 20.086 -7.484 -27.691 1.00 95.12 160 ALA A O 1
ATOM 1150 N N . VAL A 1 161 ? 21.589 -7.127 -29.324 1.00 94.50 161 VAL A N 1
ATOM 1151 C CA . VAL A 1 161 ? 20.672 -6.402 -30.214 1.00 94.50 161 VAL A CA 1
ATOM 1152 C C . VAL A 1 161 ? 20.700 -7.026 -31.603 1.00 94.50 161 VAL A C 1
ATOM 1154 O O . VAL A 1 161 ? 21.757 -7.136 -32.212 1.00 94.50 161 VAL A O 1
ATOM 1157 N N . GLN A 1 162 ? 19.531 -7.414 -32.119 1.00 96.25 162 GLN A N 1
ATOM 1158 C CA . GLN A 1 162 ? 19.406 -7.948 -33.484 1.00 96.25 162 GLN A CA 1
ATOM 1159 C C . GLN A 1 162 ? 19.475 -6.840 -34.544 1.00 96.25 162 GLN A C 1
ATOM 1161 O O . GLN A 1 162 ? 20.051 -7.024 -35.611 1.00 96.25 162 GLN A O 1
ATOM 1166 N N . LYS A 1 163 ? 18.872 -5.682 -34.255 1.00 94.44 163 LYS A N 1
ATOM 1167 C CA . LYS A 1 163 ? 18.872 -4.502 -35.122 1.00 94.44 163 LYS A CA 1
ATOM 1168 C C . LYS A 1 163 ? 18.757 -3.246 -34.267 1.00 94.44 163 LYS A C 1
ATOM 1170 O O . LYS A 1 163 ? 17.845 -3.149 -33.451 1.00 94.44 163 LYS A O 1
ATOM 1175 N N . ALA A 1 164 ? 19.647 -2.286 -34.490 1.00 92.88 164 ALA A N 1
ATOM 1176 C CA . ALA A 1 164 ? 19.603 -0.964 -33.874 1.00 92.88 164 ALA A CA 1
ATOM 1177 C C . ALA A 1 164 ? 19.588 0.112 -34.966 1.00 92.88 164 ALA A C 1
ATOM 1179 O O . ALA A 1 164 ? 20.329 0.011 -35.942 1.00 92.88 164 ALA A O 1
ATOM 1180 N N . ILE A 1 165 ? 18.752 1.138 -34.795 1.00 93.06 165 ILE A N 1
ATOM 1181 C CA . ILE A 1 165 ? 18.838 2.388 -35.557 1.00 93.06 165 ILE A CA 1
ATOM 1182 C C . ILE A 1 165 ? 19.373 3.432 -34.586 1.00 93.06 165 ILE A C 1
ATOM 1184 O O . ILE A 1 165 ? 18.707 3.763 -33.606 1.00 93.06 165 ILE A O 1
ATOM 1188 N N . VAL A 1 166 ? 20.591 3.905 -34.831 1.00 92.75 166 VAL A N 1
ATOM 1189 C CA . VAL A 1 166 ? 21.279 4.858 -33.958 1.00 92.75 166 VAL A CA 1
ATOM 1190 C C . VAL A 1 166 ? 21.182 6.245 -34.577 1.00 92.75 166 VAL A C 1
ATOM 1192 O O . VAL A 1 166 ? 21.503 6.416 -35.747 1.00 92.75 166 VAL A O 1
ATOM 1195 N N . GLY A 1 167 ? 20.724 7.225 -33.795 1.00 91.00 167 GLY A N 1
ATOM 1196 C CA . GLY A 1 167 ? 20.497 8.582 -34.294 1.00 91.00 167 GLY A CA 1
ATOM 1197 C C . GLY A 1 167 ? 21.777 9.386 -34.526 1.00 91.00 167 GLY A C 1
ATOM 1198 O O . GLY A 1 167 ? 21.886 10.050 -35.548 1.00 91.00 167 GLY A O 1
ATOM 1199 N N . ASN A 1 168 ? 22.734 9.336 -33.589 1.00 93.00 168 ASN A N 1
ATOM 1200 C CA . ASN A 1 168 ? 23.914 10.209 -33.621 1.00 93.00 168 ASN A CA 1
ATOM 1201 C C . ASN A 1 168 ? 25.237 9.434 -33.548 1.00 93.00 168 ASN A C 1
ATOM 1203 O O . ASN A 1 168 ? 25.928 9.306 -34.556 1.00 93.00 168 ASN A O 1
ATOM 1207 N N . SER A 1 169 ? 25.601 8.883 -32.384 1.00 93.94 169 SER A N 1
ATOM 1208 C CA . SER A 1 169 ? 26.852 8.133 -32.238 1.00 93.94 169 SER A CA 1
ATOM 1209 C C . SER A 1 169 ? 26.808 7.074 -31.137 1.00 93.94 169 SER A C 1
ATOM 1211 O O . SER A 1 169 ? 25.973 7.132 -30.233 1.00 93.94 169 SER A O 1
ATOM 1213 N N . ILE A 1 170 ? 27.731 6.112 -31.216 1.00 94.12 170 ILE A N 1
ATOM 1214 C CA . ILE A 1 170 ? 28.112 5.226 -30.106 1.00 94.12 170 ILE A CA 1
ATOM 1215 C C . ILE A 1 170 ? 29.511 5.650 -29.668 1.00 94.12 170 ILE A C 1
ATOM 1217 O O . ILE A 1 170 ? 30.422 5.671 -30.495 1.00 94.12 170 ILE A O 1
ATOM 1221 N N . ASN A 1 171 ? 29.676 5.984 -28.388 1.00 93.81 171 ASN A N 1
ATOM 1222 C CA . ASN A 1 171 ? 30.930 6.489 -27.830 1.00 93.81 171 ASN A CA 1
ATOM 1223 C C . ASN A 1 171 ? 31.409 5.588 -26.687 1.00 93.81 171 ASN A C 1
ATOM 1225 O O . ASN A 1 171 ? 30.599 5.105 -25.892 1.00 93.81 171 ASN A O 1
ATOM 1229 N N . SER A 1 172 ? 32.721 5.413 -26.560 1.00 91.69 172 SER A N 1
ATOM 1230 C CA . SER A 1 172 ? 33.326 4.872 -25.344 1.00 91.69 172 SER A CA 1
ATOM 1231 C C . SER A 1 172 ? 33.195 5.845 -24.174 1.00 91.69 172 SER A C 1
ATOM 1233 O O . SER A 1 172 ? 33.216 7.061 -24.357 1.00 91.69 172 SER A O 1
ATOM 1235 N N . SER A 1 173 ? 33.154 5.307 -22.955 1.00 90.88 173 SER A N 1
ATOM 1236 C CA . SER A 1 173 ? 33.267 6.108 -21.729 1.00 90.88 173 SER A CA 1
ATOM 1237 C C . SER A 1 173 ? 34.683 6.646 -21.495 1.00 90.88 173 SER A C 1
ATOM 1239 O O . SER A 1 173 ? 34.848 7.691 -20.876 1.00 90.88 173 SER A O 1
ATOM 1241 N N . ALA A 1 174 ? 35.709 5.944 -21.985 1.00 90.44 174 ALA A N 1
ATOM 1242 C CA . ALA A 1 174 ? 37.096 6.386 -21.911 1.00 90.44 174 ALA A CA 1
ATOM 1243 C C . ALA A 1 174 ? 37.401 7.462 -22.966 1.00 90.44 174 ALA A C 1
ATOM 1245 O O . ALA A 1 174 ? 36.918 7.387 -24.102 1.00 90.44 174 ALA A O 1
ATOM 1246 N N . LEU A 1 175 ? 38.235 8.430 -22.581 1.00 89.00 175 LEU A N 1
ATOM 1247 C CA . LEU A 1 175 ? 38.631 9.583 -23.389 1.00 89.00 175 LEU A CA 1
ATOM 1248 C C . LEU A 1 175 ? 40.147 9.572 -23.647 1.00 89.00 175 LEU A C 1
ATOM 1250 O O . LEU A 1 175 ? 40.915 9.079 -22.817 1.00 89.00 175 LEU A O 1
ATOM 1254 N N . ALA A 1 176 ? 40.572 10.106 -24.790 1.00 86.50 176 ALA A N 1
ATOM 1255 C CA . ALA A 1 176 ? 41.964 10.429 -25.078 1.00 86.50 176 ALA A CA 1
ATOM 1256 C C . ALA A 1 176 ? 42.364 11.760 -24.411 1.00 86.50 176 ALA A C 1
ATOM 1258 O O . ALA A 1 176 ? 41.526 12.485 -23.870 1.00 86.50 176 ALA A O 1
ATOM 1259 N N . ASN A 1 177 ? 43.655 12.098 -24.461 1.00 83.81 177 ASN A N 1
ATOM 1260 C CA . ASN A 1 177 ? 44.196 13.318 -23.843 1.00 83.81 177 ASN A CA 1
ATOM 1261 C C . ASN A 1 177 ? 43.590 14.628 -24.383 1.00 83.81 177 ASN A C 1
ATOM 1263 O O . ASN A 1 177 ? 43.646 15.651 -23.706 1.00 83.81 177 ASN A O 1
ATOM 1267 N N . ASP A 1 178 ? 43.019 14.605 -25.587 1.00 82.81 178 ASP A N 1
ATOM 1268 C CA . ASP A 1 178 ? 42.331 15.736 -26.217 1.00 82.81 178 ASP A CA 1
ATOM 1269 C C . ASP A 1 178 ? 40.828 15.811 -25.866 1.00 82.81 178 ASP A C 1
ATOM 1271 O O . ASP A 1 178 ? 40.114 16.680 -26.367 1.00 82.81 178 ASP A O 1
ATOM 1275 N N . GLY A 1 179 ? 40.339 14.914 -25.000 1.00 84.81 179 GLY A N 1
ATOM 1276 C CA . GLY A 1 179 ? 38.943 14.844 -24.566 1.00 84.81 179 GLY A CA 1
ATOM 1277 C C . GLY A 1 179 ? 38.010 14.110 -25.532 1.00 84.81 179 GLY A C 1
ATOM 1278 O O . GLY A 1 179 ? 36.810 14.020 -25.262 1.00 84.81 179 GLY A O 1
ATOM 1279 N N . THR A 1 180 ? 38.521 13.565 -26.640 1.00 85.69 180 THR A N 1
ATOM 1280 C CA . THR A 1 180 ? 37.711 12.770 -27.572 1.00 85.69 180 THR A CA 1
ATOM 1281 C C . THR A 1 180 ? 37.502 11.340 -27.053 1.00 85.69 180 THR A C 1
ATOM 1283 O O . THR A 1 180 ? 38.398 10.782 -26.418 1.00 85.69 180 THR A O 1
ATOM 1286 N N . PRO A 1 181 ? 36.335 10.703 -27.287 1.00 89.69 181 PRO A N 1
ATOM 1287 C CA . PRO A 1 181 ? 36.159 9.288 -26.974 1.00 89.69 181 PRO A CA 1
ATOM 1288 C C . PRO A 1 181 ? 37.171 8.429 -27.733 1.00 89.69 181 PRO A C 1
ATOM 1290 O O . PRO A 1 181 ? 37.299 8.563 -28.949 1.00 89.69 181 PRO A O 1
ATOM 1293 N N . ILE A 1 182 ? 37.851 7.517 -27.029 1.00 90.38 182 ILE A N 1
ATOM 1294 C CA . ILE A 1 182 ? 38.852 6.636 -27.653 1.00 90.38 182 ILE A CA 1
ATOM 1295 C C . ILE A 1 182 ? 38.249 5.721 -28.726 1.00 90.38 182 ILE A C 1
ATOM 1297 O O . ILE A 1 182 ? 38.954 5.299 -29.633 1.00 90.38 182 ILE A O 1
ATOM 1301 N N . MET A 1 183 ? 36.953 5.420 -28.638 1.00 91.19 183 MET A N 1
ATOM 1302 C CA . MET A 1 183 ? 36.196 4.726 -29.672 1.00 91.19 183 MET A CA 1
ATOM 1303 C C . MET A 1 183 ? 34.921 5.518 -29.944 1.00 91.19 183 MET A C 1
ATOM 1305 O O . MET A 1 183 ? 34.137 5.779 -29.024 1.00 91.19 183 MET A O 1
ATOM 1309 N N . ARG A 1 184 ? 34.684 5.872 -31.205 1.00 91.31 184 ARG A N 1
ATOM 1310 C CA . ARG A 1 184 ? 33.451 6.534 -31.637 1.00 91.31 184 ARG A CA 1
ATOM 1311 C C . ARG A 1 184 ? 33.027 6.040 -33.009 1.00 91.31 184 ARG A C 1
ATOM 1313 O O . ARG A 1 184 ? 33.820 6.035 -33.944 1.00 91.31 184 ARG A O 1
ATOM 1320 N N . VAL A 1 185 ? 31.751 5.697 -33.130 1.00 93.12 185 VAL A N 1
ATOM 1321 C CA . VAL A 1 185 ? 31.077 5.496 -34.417 1.00 93.12 185 VAL A CA 1
ATOM 1322 C C . VAL A 1 185 ? 30.061 6.614 -34.570 1.00 93.12 185 VAL A C 1
ATOM 1324 O O . VAL A 1 185 ? 29.112 6.687 -33.789 1.00 93.12 185 VAL A O 1
ATOM 1327 N N . ASP A 1 186 ? 30.278 7.502 -35.532 1.00 92.94 186 ASP A N 1
ATOM 1328 C CA . ASP A 1 186 ? 29.419 8.645 -35.822 1.00 92.94 186 ASP A CA 1
ATOM 1329 C C . ASP A 1 186 ? 28.585 8.371 -37.077 1.00 92.94 186 ASP A C 1
ATOM 1331 O O . ASP A 1 186 ? 29.105 8.261 -38.187 1.00 92.94 186 ASP A O 1
ATOM 1335 N N . PHE A 1 187 ? 27.272 8.265 -36.897 1.00 92.88 187 PHE A N 1
ATOM 1336 C CA . PHE A 1 187 ? 26.338 7.923 -37.968 1.00 92.88 187 PHE A CA 1
ATOM 1337 C C . PHE A 1 187 ? 25.861 9.147 -38.759 1.00 92.88 187 PHE A C 1
ATOM 1339 O O . PHE A 1 187 ? 25.338 8.982 -39.858 1.00 92.88 187 PHE A O 1
ATOM 1346 N N . ALA A 1 188 ? 26.057 10.362 -38.236 1.00 89.88 188 ALA A N 1
ATOM 1347 C CA . ALA A 1 188 ? 25.703 11.597 -38.933 1.00 89.88 188 ALA A CA 1
ATOM 1348 C C . ALA A 1 188 ? 26.740 11.947 -40.014 1.00 89.88 188 ALA A C 1
ATOM 1350 O O . ALA A 1 188 ? 26.383 12.373 -41.110 1.00 89.88 188 ALA A O 1
ATOM 1351 N N . SER A 1 189 ? 28.023 11.742 -39.710 1.00 90.06 189 SER A N 1
ATOM 1352 C CA . SER A 1 189 ? 29.158 11.976 -40.617 1.00 90.06 189 SER A CA 1
ATOM 1353 C C . SER A 1 189 ? 29.667 10.709 -41.313 1.00 90.06 189 SER A C 1
ATOM 1355 O O . SER A 1 189 ? 30.422 10.809 -42.277 1.00 90.06 189 SER A O 1
ATOM 1357 N N . GLY A 1 190 ? 29.281 9.523 -40.832 1.00 87.00 190 GLY A N 1
ATOM 1358 C CA . GLY A 1 190 ? 29.765 8.234 -41.336 1.00 87.00 190 GLY A CA 1
ATOM 1359 C C . GLY A 1 190 ? 31.203 7.901 -40.921 1.00 87.00 190 GLY A C 1
ATOM 1360 O O . GLY A 1 190 ? 31.841 7.066 -41.559 1.00 87.00 190 GLY A O 1
ATOM 1361 N N . THR A 1 191 ? 31.736 8.557 -39.886 1.00 88.62 191 THR A N 1
ATOM 1362 C CA . THR A 1 191 ? 33.123 8.370 -39.438 1.00 88.62 191 THR A CA 1
ATOM 1363 C C . THR A 1 191 ? 33.232 7.327 -38.326 1.00 88.62 191 THR A C 1
ATOM 1365 O O . THR A 1 191 ? 32.371 7.218 -37.451 1.00 88.62 191 THR A O 1
ATOM 1368 N N . ILE A 1 192 ? 34.322 6.558 -38.348 1.00 90.81 192 ILE A N 1
ATOM 1369 C CA . ILE A 1 192 ? 34.720 5.655 -37.264 1.00 90.81 192 ILE A CA 1
ATOM 1370 C C . ILE A 1 192 ? 36.089 6.111 -36.770 1.00 90.81 192 ILE A C 1
ATOM 1372 O O . ILE A 1 192 ? 37.015 6.272 -37.563 1.00 90.81 192 ILE A O 1
ATOM 1376 N N . ILE A 1 193 ? 36.204 6.327 -35.463 1.00 84.50 193 ILE A N 1
ATOM 1377 C CA . ILE A 1 193 ? 37.421 6.785 -34.796 1.00 84.50 193 ILE A CA 1
ATOM 1378 C C . ILE A 1 193 ? 37.808 5.746 -33.746 1.00 84.50 193 ILE A C 1
ATOM 1380 O O . ILE A 1 193 ? 36.987 5.363 -32.910 1.00 84.50 193 ILE A O 1
ATOM 1384 N N . MET A 1 194 ? 39.067 5.317 -33.796 1.00 87.44 194 MET A N 1
ATOM 1385 C CA . MET A 1 194 ? 39.701 4.446 -32.810 1.00 87.44 194 MET A CA 1
ATOM 1386 C C . MET A 1 194 ? 41.066 5.037 -32.462 1.00 87.44 194 MET A C 1
ATOM 1388 O O . MET A 1 194 ? 41.941 5.102 -33.322 1.00 87.44 194 MET A O 1
ATOM 1392 N N . LEU A 1 195 ? 41.240 5.492 -31.225 1.00 81.12 195 LEU A N 1
ATOM 1393 C CA . LEU A 1 195 ? 42.438 6.171 -30.736 1.00 81.12 195 LEU A CA 1
ATOM 1394 C C . LEU A 1 195 ? 43.067 5.381 -29.587 1.00 81.12 195 LEU A C 1
ATOM 1396 O O . LEU A 1 195 ? 42.379 4.812 -28.741 1.00 81.12 195 LEU A O 1
ATOM 1400 N N . ASN A 1 196 ? 44.395 5.413 -29.503 1.00 77.94 196 ASN A N 1
ATOM 1401 C CA . ASN A 1 196 ? 45.092 5.103 -28.256 1.00 77.94 196 ASN A CA 1
ATOM 1402 C C . ASN A 1 196 ? 44.948 6.294 -27.284 1.00 77.94 196 ASN A C 1
ATOM 1404 O O . ASN A 1 196 ? 44.928 7.448 -27.710 1.00 77.94 196 ASN A O 1
ATOM 1408 N N . GLN A 1 197 ? 44.904 6.028 -25.977 1.00 69.25 197 GLN A N 1
ATOM 1409 C CA . GLN A 1 197 ? 44.810 7.023 -24.900 1.00 69.25 197 GLN A CA 1
ATOM 1410 C C . GLN A 1 197 ? 45.854 8.159 -25.028 1.00 69.25 197 GLN A C 1
ATOM 1412 O O . GLN A 1 197 ? 45.579 9.295 -24.656 1.00 69.25 197 GLN A O 1
ATOM 1417 N N . ALA A 1 198 ? 47.012 7.888 -25.648 1.00 69.19 198 ALA A N 1
ATOM 1418 C CA . ALA A 1 198 ? 48.067 8.865 -25.952 1.00 69.19 198 ALA A CA 1
ATOM 1419 C C . ALA A 1 198 ? 47.812 9.789 -27.178 1.00 69.19 198 ALA A C 1
ATOM 1421 O O . ALA A 1 198 ? 48.740 10.459 -27.625 1.00 69.19 198 ALA A O 1
ATOM 1422 N N . ALA A 1 199 ? 46.588 9.834 -27.718 1.00 58.97 199 ALA A N 1
ATOM 1423 C CA . ALA A 1 199 ? 46.089 10.748 -28.766 1.00 58.97 199 ALA A CA 1
ATOM 1424 C C . ALA A 1 199 ? 46.712 10.664 -30.183 1.00 58.97 199 ALA A C 1
ATOM 1426 O O . ALA A 1 199 ? 46.283 11.395 -31.069 1.00 58.97 199 ALA A O 1
ATOM 1427 N N . ASN A 1 200 ? 47.662 9.757 -30.452 1.00 54.75 200 ASN A N 1
ATOM 1428 C CA . ASN A 1 200 ? 48.508 9.880 -31.655 1.00 54.75 200 ASN A CA 1
ATOM 1429 C C . ASN A 1 200 ? 48.439 8.740 -32.689 1.00 54.75 200 ASN A C 1
ATOM 1431 O O . ASN A 1 200 ? 49.224 8.754 -33.636 1.00 54.75 200 ASN A O 1
ATOM 1435 N N . ALA A 1 201 ? 47.550 7.752 -32.560 1.00 54.81 201 ALA A N 1
ATOM 1436 C CA . ALA A 1 201 ? 47.472 6.678 -33.555 1.00 54.81 201 ALA A CA 1
ATOM 1437 C C . ALA A 1 201 ? 46.044 6.171 -33.767 1.00 54.81 201 ALA A C 1
ATOM 1439 O O . ALA A 1 201 ? 45.427 5.641 -32.841 1.00 54.81 201 ALA A O 1
ATOM 1440 N N . TYR A 1 202 ? 45.572 6.295 -35.011 1.00 56.59 202 TYR A N 1
ATOM 1441 C CA . TYR A 1 202 ? 44.448 5.526 -35.532 1.00 56.59 202 TYR A CA 1
ATOM 1442 C C . TYR A 1 202 ? 44.929 4.089 -35.733 1.00 56.59 202 TYR A C 1
ATOM 1444 O O . TYR A 1 202 ? 45.817 3.851 -36.551 1.00 56.59 202 TYR A O 1
ATOM 1452 N N . THR A 1 203 ? 44.395 3.137 -34.969 1.00 54.19 2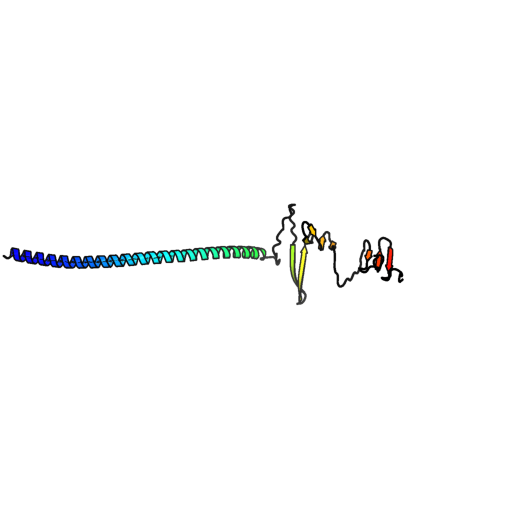03 THR A N 1
ATOM 1453 C CA . THR A 1 203 ? 44.620 1.716 -35.279 1.00 54.19 203 THR A CA 1
ATOM 1454 C C . THR A 1 203 ? 43.535 1.320 -36.268 1.00 54.19 203 THR A C 1
ATOM 1456 O O . THR A 1 203 ? 42.363 1.349 -35.902 1.00 54.19 203 THR A O 1
ATOM 1459 N N . VAL A 1 204 ? 43.917 1.080 -37.525 1.00 52.62 204 VAL A N 1
ATOM 1460 C CA . VAL A 1 204 ? 43.005 0.624 -38.590 1.00 52.62 204 VAL A CA 1
ATOM 1461 C C . VAL A 1 204 ? 42.698 -0.853 -38.398 1.00 52.62 204 VAL A C 1
ATOM 1463 O O . VAL A 1 204 ? 43.670 -1.612 -38.176 1.00 52.62 204 VAL A O 1
#

pLDDT: mean 77.79, std 21.5, range [28.53, 98.0]

Organism: Pseudomonas putida (NCBI:txid303)

Foldseek 3Di:
DVVVVVVVVVVVVVVVVVVVVVVVVVVVVVVVVVVVVVVVVVVVVVVVVVVVVVVVVVVVVVVVVVVVVVVVVVVVVVVVVVPDPFPFDDDPQDDDPPPDTFDKGWGWDFDDDPNDTDTDIGIDGQKDFDWDDDPVDIDTQWMQHPNDIDHPDDDDPDDDDPDDDDDFKDADPDAAPVRGGQWMQGPVVRDTHHHDSPRDDGDD